Protein AF-A0A920D4C3-F1 (afdb_monomer_lite)

Foldseek 3Di:
DDDDDDDDDDDDDDDDDDDDDDDDDDDDDDDDDDDDDDDDDDDDDDPPPVVPPPPDPPPPPPDFDADPVQFTPDDDDFQWKFWFAWCPPDPIDHGIFIWTFHADDRNDQKTKTWTKDQDDDDDALQKAWLQDDQQDPPGIIITHNLNTDIDGPSGTDDIRGGRDPVCVQSSVQSCCCRPVVFDAPLRCCLPAVPLKFFPDLVVCLVRRSFRKAFDHADPVQQKTWIGGPPDPDIDITRIDDLVDDDDPVVVVVRLCSSQPPPVPSSVVSVVVSCVSCVVVVVPPPDDPDDDDDDDDD

Secondary structure (DSSP, 8-state):
-----PPPP-PPPPPPP------------------------------TTGGG--SSS-S---PPEE-TTS-EES---TTEEEEEEEE--TTS-EEEEEEEEEEE-TTSSEEEEEEEESS----BTTEEEEEPPTTSPSS-EEEEGGG-EEEEGGGEEEEEEE--TTHHHHHHHHHHHHHS-PPBHHHHHHHHSTT-EES-HHHHHHHTTSBEEEEEEETTTTEEEEEETT--SEEEEEEE-TTS---HHHHHHHHHHHSTT-HHHHHHHHHHHHHHHHTTTTTS-----PPP-----

Structure (mmCIF, N/CA/C/O backbone):
data_AF-A0A920D4C3-F1
#
_entry.id   AF-A0A920D4C3-F1
#
loop_
_atom_site.group_PDB
_atom_site.id
_atom_site.type_symbol
_atom_site.label_atom_id
_atom_site.label_alt_id
_atom_site.label_comp_id
_atom_site.label_asym_id
_atom_site.label_entity_id
_atom_site.label_seq_id
_atom_site.pdbx_PDB_ins_code
_atom_site.Cartn_x
_atom_site.Cartn_y
_atom_site.Cartn_z
_atom_site.occupancy
_atom_site.B_iso_or_equiv
_atom_site.auth_seq_id
_atom_site.auth_comp_id
_atom_site.auth_asym_id
_atom_site.auth_atom_id
_atom_site.pdbx_PDB_model_num
ATOM 1 N N . MET A 1 1 ? -22.170 46.317 -11.166 1.00 39.03 1 MET A N 1
ATOM 2 C CA . MET A 1 1 ? -22.990 45.748 -12.247 1.00 39.03 1 MET A CA 1
ATOM 3 C C . MET A 1 1 ? -22.940 44.243 -12.072 1.00 39.03 1 MET A C 1
ATOM 5 O O . MET A 1 1 ? -21.890 43.664 -12.311 1.00 39.03 1 MET A O 1
ATOM 9 N N . ASP A 1 2 ? -23.979 43.714 -11.416 1.00 32.41 2 ASP A N 1
ATOM 10 C CA . ASP A 1 2 ? -24.790 42.544 -11.807 1.00 32.41 2 ASP A CA 1
ATOM 11 C C . ASP A 1 2 ? -24.165 41.496 -12.754 1.00 32.41 2 ASP A C 1
ATOM 13 O O . ASP A 1 2 ? -23.527 41.854 -13.732 1.00 32.41 2 ASP A O 1
ATOM 17 N N . HIS A 1 3 ? -24.336 40.179 -12.602 1.00 39.75 3 HIS A N 1
ATOM 18 C CA . HIS A 1 3 ? -25.383 39.396 -11.945 1.00 39.75 3 HIS A CA 1
ATOM 19 C C . HIS A 1 3 ? -24.824 38.042 -11.467 1.00 39.75 3 HIS A C 1
ATOM 21 O O . HIS A 1 3 ? -23.993 37.411 -12.117 1.00 39.75 3 HIS A O 1
ATOM 27 N N . SER A 1 4 ? -25.363 37.596 -10.338 1.00 41.09 4 SER A N 1
ATOM 28 C CA . SER A 1 4 ? -25.424 36.228 -9.825 1.00 41.09 4 SER A CA 1
ATOM 29 C C . SER A 1 4 ? -26.163 35.268 -10.766 1.00 41.09 4 SER A C 1
ATOM 31 O O . SER A 1 4 ? -27.159 35.667 -11.355 1.00 41.09 4 SER A O 1
ATOM 33 N N . MET A 1 5 ? -25.763 33.989 -10.809 1.00 48.38 5 MET A N 1
ATOM 34 C CA . MET A 1 5 ? -26.677 32.846 -10.998 1.00 48.38 5 MET A CA 1
ATOM 35 C C . MET A 1 5 ? -26.062 31.556 -10.429 1.00 48.38 5 MET A C 1
ATOM 37 O O . MET A 1 5 ? -25.113 31.001 -10.975 1.00 48.38 5 MET A O 1
ATOM 41 N N . LEU A 1 6 ? -26.632 31.095 -9.314 1.00 50.16 6 LEU A N 1
ATOM 42 C CA . LEU A 1 6 ? -26.564 29.717 -8.821 1.00 50.16 6 LEU A CA 1
ATOM 43 C C . LEU A 1 6 ? -27.819 28.979 -9.320 1.00 50.16 6 LEU A C 1
ATOM 45 O O . LEU A 1 6 ? -28.892 29.589 -9.290 1.00 50.16 6 LEU A O 1
ATOM 49 N N . PRO A 1 7 ? -27.748 27.698 -9.719 1.00 56.22 7 PRO A N 1
ATOM 50 C CA . PRO A 1 7 ? -28.939 26.889 -9.922 1.00 56.22 7 PRO A CA 1
ATOM 51 C C . PRO A 1 7 ? -29.357 26.130 -8.653 1.00 56.22 7 PRO A C 1
ATOM 53 O O . PRO A 1 7 ? -28.541 25.743 -7.818 1.00 56.22 7 PRO A O 1
ATOM 56 N N . MET A 1 8 ? -30.675 25.977 -8.566 1.00 48.41 8 MET A N 1
ATOM 57 C CA . MET A 1 8 ? -31.520 25.589 -7.441 1.00 48.41 8 MET A CA 1
ATOM 58 C C . MET A 1 8 ? -31.399 24.126 -6.999 1.00 48.41 8 MET A C 1
ATOM 60 O O . MET A 1 8 ? -31.258 23.218 -7.817 1.00 48.41 8 MET A O 1
ATOM 64 N N . GLU A 1 9 ? -31.579 23.929 -5.693 1.00 38.06 9 GLU A N 1
ATOM 65 C CA . GLU A 1 9 ? -31.895 22.655 -5.048 1.00 38.06 9 GLU A CA 1
ATOM 66 C C . GLU A 1 9 ? -33.327 22.206 -5.393 1.00 38.06 9 GLU A C 1
ATOM 68 O O . GLU A 1 9 ? -34.250 23.020 -5.462 1.00 38.06 9 GLU A O 1
ATOM 73 N N . ALA A 1 10 ? -33.511 20.901 -5.605 1.00 47.72 10 ALA A N 1
ATOM 74 C CA . ALA A 1 10 ? -34.813 20.272 -5.796 1.00 47.72 10 ALA A CA 1
ATOM 75 C C . ALA A 1 10 ? -35.212 19.527 -4.512 1.00 47.72 10 ALA A C 1
ATOM 77 O O . ALA A 1 10 ? -34.550 18.565 -4.119 1.00 47.72 10 ALA A O 1
ATOM 78 N N . GLU A 1 11 ? -36.292 19.971 -3.867 1.00 50.06 11 GLU A N 1
ATOM 79 C CA . GLU A 1 11 ? -36.918 19.262 -2.748 1.00 50.06 11 GLU A CA 1
ATOM 80 C C . GLU A 1 11 ? -37.780 18.074 -3.230 1.00 50.06 11 GLU A C 1
ATOM 82 O O . GLU A 1 11 ? -38.388 18.139 -4.304 1.00 50.06 11 GLU A O 1
ATOM 87 N N . PRO A 1 12 ? -37.867 16.983 -2.445 1.00 48.94 12 PRO A N 1
ATOM 88 C CA . PRO A 1 12 ? -38.694 15.821 -2.758 1.00 48.94 12 PRO A CA 1
ATOM 89 C C . PRO A 1 12 ? -40.175 16.014 -2.363 1.00 48.94 12 PRO A C 1
ATOM 91 O O . PRO A 1 12 ? -40.475 16.700 -1.383 1.00 48.94 12 PRO A O 1
ATOM 94 N N . PRO A 1 13 ? -41.124 15.365 -3.066 1.00 49.00 13 PRO A N 1
ATOM 95 C CA . PRO A 1 13 ? -42.545 15.492 -2.768 1.00 49.00 13 PRO A CA 1
ATOM 96 C C . PRO A 1 13 ? -42.969 14.720 -1.510 1.00 49.00 13 PRO A C 1
ATOM 98 O O . PRO A 1 13 ? -42.588 13.572 -1.275 1.00 49.00 13 PRO A O 1
ATOM 101 N N . GLN A 1 14 ? -43.820 15.388 -0.733 1.00 39.03 14 GLN A N 1
ATOM 102 C CA . GLN A 1 14 ? -44.488 14.925 0.478 1.00 39.03 14 GLN A CA 1
ATOM 103 C C . GLN A 1 14 ? -45.525 13.833 0.159 1.00 39.03 14 GLN A C 1
ATOM 105 O O . GLN A 1 14 ? -46.425 14.033 -0.655 1.00 39.03 14 GLN A O 1
ATOM 110 N N . GLY A 1 15 ? -45.413 12.681 0.825 1.00 39.88 15 GLY A N 1
ATOM 111 C CA . GLY A 1 15 ? -46.404 11.604 0.800 1.00 39.88 15 GLY A CA 1
ATOM 112 C C . GLY A 1 15 ? -47.281 11.644 2.049 1.00 39.88 15 GLY A C 1
ATOM 113 O O . GLY A 1 15 ? -46.787 11.485 3.163 1.00 39.88 15 GLY A O 1
ATOM 114 N N . HIS A 1 16 ? -48.576 11.877 1.845 1.00 40.12 16 HIS A N 1
ATOM 115 C CA . HIS A 1 16 ? -49.612 11.974 2.868 1.00 40.12 16 HIS A CA 1
ATOM 116 C C . HIS A 1 16 ? -49.828 10.671 3.653 1.00 40.12 16 HIS A C 1
ATOM 118 O O . HIS A 1 16 ? -49.954 9.588 3.082 1.00 40.12 16 HIS A O 1
ATOM 124 N N . ALA A 1 17 ? -49.960 10.821 4.972 1.00 33.44 17 ALA A N 1
ATOM 125 C CA . ALA A 1 17 ? -50.530 9.831 5.872 1.00 33.44 17 ALA A CA 1
ATOM 126 C C . ALA A 1 17 ? -52.041 9.679 5.624 1.00 33.44 17 ALA A C 1
ATOM 128 O O . ALA A 1 17 ? -52.755 10.674 5.496 1.00 33.44 17 ALA A O 1
ATOM 129 N N . VAL A 1 18 ? -52.520 8.435 5.609 1.00 39.62 18 VAL A N 1
ATOM 130 C CA . VAL A 1 18 ? -53.944 8.094 5.691 1.00 39.62 18 VAL A CA 1
ATOM 131 C C . VAL A 1 18 ? -54.135 7.232 6.938 1.00 39.62 18 VAL A C 1
ATOM 133 O O . VAL A 1 18 ? -53.831 6.042 6.938 1.00 39.62 18 VAL A O 1
ATOM 136 N N . GLU A 1 19 ? -54.607 7.858 8.015 1.00 37.53 19 GLU A N 1
ATOM 137 C CA . GLU A 1 19 ? -55.366 7.189 9.076 1.00 37.53 19 GLU A CA 1
ATOM 138 C C . GLU A 1 19 ? -56.791 6.928 8.583 1.00 37.53 19 GLU A C 1
ATOM 140 O O . GLU A 1 19 ? -57.322 7.759 7.851 1.00 37.53 19 GLU A O 1
ATOM 145 N N . MET A 1 20 ? -57.407 5.821 9.021 1.00 35.59 20 MET A N 1
ATOM 146 C CA . MET A 1 20 ? -58.862 5.591 9.133 1.00 35.59 20 MET A CA 1
ATOM 147 C C . MET A 1 20 ? -59.115 4.221 9.830 1.00 35.59 20 MET A C 1
ATOM 149 O O . MET A 1 20 ? -58.195 3.406 9.906 1.00 35.59 20 MET A O 1
ATOM 153 N N . PRO A 1 21 ? -60.295 3.965 10.437 1.00 41.16 21 PRO A N 1
ATOM 154 C CA . PRO A 1 21 ? -60.379 3.804 11.891 1.00 41.16 21 PRO A CA 1
ATOM 155 C C . PRO A 1 21 ? -60.985 2.473 12.398 1.00 41.16 21 PRO A C 1
ATOM 157 O O . PRO A 1 21 ? -61.409 1.600 11.648 1.00 41.16 21 PRO A O 1
ATOM 160 N N . LEU A 1 22 ? -61.022 2.395 13.734 1.00 38.31 22 LEU A N 1
ATOM 161 C CA . LEU A 1 22 ? -61.725 1.483 14.651 1.00 38.31 22 LEU A CA 1
ATOM 162 C C . LEU A 1 22 ? -63.009 0.793 14.146 1.00 38.31 22 LEU A C 1
ATOM 164 O O . LEU A 1 22 ? -63.952 1.443 13.702 1.00 38.31 22 LEU A O 1
ATOM 168 N N . GLY A 1 23 ? -63.118 -0.503 14.466 1.00 33.06 23 GLY A N 1
ATOM 169 C CA . GLY A 1 23 ? -64.380 -1.241 14.572 1.00 33.06 23 GLY A CA 1
ATOM 170 C C . GLY A 1 23 ? -64.424 -2.091 15.850 1.00 33.06 23 GLY A C 1
ATOM 171 O O . GLY A 1 23 ? -63.635 -3.017 16.012 1.00 33.06 23 GLY A O 1
ATOM 172 N N . LYS A 1 24 ? -65.342 -1.758 16.767 1.00 36.12 24 LYS A N 1
ATOM 173 C CA . LYS A 1 24 ? -65.760 -2.562 17.933 1.00 36.12 24 LYS A CA 1
ATOM 174 C C . LYS A 1 24 ? -66.941 -3.457 17.536 1.00 36.12 24 LYS A C 1
ATOM 176 O O . LYS A 1 24 ? -67.843 -2.943 16.888 1.00 36.12 24 LYS A O 1
ATOM 181 N N . HIS A 1 25 ? -67.006 -4.693 18.047 1.00 33.50 25 HIS A N 1
ATOM 182 C CA . HIS A 1 25 ? -68.172 -5.282 18.746 1.00 33.50 25 HIS A CA 1
ATOM 183 C C . HIS A 1 25 ? -68.006 -6.790 19.013 1.00 33.50 25 HIS A C 1
ATOM 185 O O . HIS A 1 25 ? -67.461 -7.502 18.181 1.00 33.50 25 HIS A O 1
ATOM 191 N N . GLY A 1 26 ? -68.583 -7.267 20.129 1.00 29.23 26 GLY A N 1
ATOM 192 C CA . GLY A 1 26 ? -69.285 -8.562 20.120 1.00 29.23 26 GLY A CA 1
ATOM 193 C C . GLY A 1 26 ? -68.866 -9.657 21.109 1.00 29.23 26 GLY A C 1
ATOM 194 O O . GLY A 1 26 ? -68.305 -10.658 20.703 1.00 29.23 26 GLY A O 1
ATOM 195 N N . MET A 1 27 ? -69.188 -9.443 22.385 1.00 30.59 27 MET A N 1
ATOM 196 C CA . MET A 1 27 ? -69.632 -10.370 23.451 1.00 30.59 27 MET A CA 1
ATOM 197 C C . MET A 1 27 ? -69.665 -11.920 23.303 1.00 30.59 27 MET A C 1
ATOM 199 O O . MET A 1 27 ? -70.240 -12.460 22.370 1.00 30.59 27 MET A O 1
ATOM 203 N N . LEU A 1 28 ? -69.239 -12.549 24.418 1.00 29.59 28 LEU A N 1
ATOM 204 C CA . LEU A 1 28 ? -69.830 -13.652 25.221 1.00 29.59 28 LEU A CA 1
ATOM 205 C C . LEU A 1 28 ? -70.141 -15.034 24.611 1.00 29.59 28 LEU A C 1
ATOM 207 O O . LEU A 1 28 ? -70.990 -15.188 23.743 1.00 29.59 28 LEU A O 1
ATOM 211 N N . GLY A 1 29 ? -69.607 -16.057 25.289 1.00 28.91 29 GLY A N 1
ATOM 212 C CA . GLY A 1 29 ? -70.129 -17.424 25.314 1.00 28.91 29 GLY A CA 1
ATOM 213 C C . GLY A 1 29 ? -69.268 -18.336 26.192 1.00 28.91 29 GLY A C 1
ATOM 214 O O . GLY A 1 29 ? -68.234 -18.815 25.746 1.00 28.91 29 GLY A O 1
ATOM 215 N N . ALA A 1 30 ? -69.676 -18.533 27.447 1.00 30.41 30 ALA A N 1
ATOM 216 C CA . ALA A 1 30 ? -69.097 -19.490 28.389 1.00 30.41 30 ALA A CA 1
ATOM 217 C C . ALA A 1 30 ? -69.797 -20.855 28.272 1.00 30.41 30 ALA A C 1
ATOM 219 O O . ALA A 1 30 ? -71.013 -20.885 28.097 1.00 30.41 30 ALA A O 1
ATOM 220 N N . ALA A 1 31 ? -69.058 -21.954 28.445 1.00 30.67 31 ALA A N 1
ATOM 221 C CA . ALA A 1 31 ? -69.582 -23.211 28.982 1.00 30.67 31 ALA A CA 1
ATOM 222 C C . ALA A 1 31 ? -68.431 -24.085 29.506 1.00 30.67 31 ALA A C 1
ATOM 224 O O . ALA A 1 31 ? -67.438 -24.320 28.819 1.00 30.67 31 ALA A O 1
ATOM 225 N N . GLU A 1 32 ? -68.596 -24.506 30.754 1.00 30.44 32 GLU A N 1
ATOM 226 C CA . GLU A 1 32 ? -67.751 -25.388 31.553 1.00 30.44 32 GLU A CA 1
ATOM 227 C C . GLU A 1 32 ? -67.823 -26.850 31.078 1.00 30.44 32 GLU A C 1
ATOM 229 O O . GLU A 1 32 ? -68.778 -27.259 30.419 1.00 30.44 32 GLU A O 1
ATOM 234 N N . GLY A 1 33 ? -66.835 -27.657 31.474 1.00 28.30 33 GLY A N 1
ATOM 235 C CA . GLY A 1 33 ? -66.842 -29.106 31.273 1.00 28.30 33 GLY A CA 1
ATOM 236 C C . GLY A 1 33 ? -65.557 -29.760 31.771 1.00 28.30 33 GLY A C 1
ATOM 237 O O . GLY A 1 33 ? -64.644 -30.022 30.997 1.00 28.30 33 GLY A O 1
ATOM 238 N N . SER A 1 34 ? -65.485 -29.967 33.082 1.00 32.41 34 SER A N 1
ATOM 239 C CA . SER A 1 34 ? -64.471 -30.742 33.796 1.00 32.41 34 SER A CA 1
ATOM 240 C C . SER A 1 34 ? -64.638 -32.246 33.569 1.00 32.41 34 SER A C 1
ATOM 242 O O . SER A 1 34 ? -65.731 -32.753 33.795 1.00 32.41 34 SER A O 1
ATOM 244 N N . GLU A 1 35 ? -63.550 -32.958 33.277 1.00 33.38 35 GLU A N 1
ATOM 245 C CA . GLU A 1 35 ? -63.335 -34.333 33.747 1.00 33.38 35 GLU A CA 1
ATOM 246 C C . GLU A 1 35 ? -61.825 -34.612 33.780 1.00 33.38 35 GLU A C 1
ATOM 248 O O . GLU A 1 35 ? -61.148 -34.723 32.758 1.00 33.38 35 GLU A O 1
ATOM 253 N N . GLU A 1 36 ? -61.278 -34.643 34.994 1.00 34.25 36 GLU A N 1
ATOM 254 C CA . GLU A 1 36 ? -59.968 -35.215 35.274 1.00 34.25 36 GLU A CA 1
ATOM 255 C C . GLU A 1 36 ? -60.068 -36.747 35.352 1.00 34.25 36 GLU A C 1
ATOM 257 O O . GLU A 1 36 ? -61.081 -37.289 35.791 1.00 34.25 36 GLU A O 1
ATOM 262 N N . SER A 1 37 ? -58.918 -37.392 35.104 1.00 34.47 37 SER A N 1
ATOM 263 C CA . SER A 1 37 ? -58.447 -38.624 35.767 1.00 34.47 37 SER A CA 1
ATOM 264 C C . SER A 1 37 ? -58.551 -39.939 34.969 1.00 34.47 37 SER A C 1
ATOM 266 O O . SER A 1 37 ? -59.545 -40.651 35.032 1.00 34.47 37 SER A O 1
ATOM 268 N N . LEU A 1 38 ? -57.467 -40.330 34.277 1.00 31.86 38 LEU A N 1
ATOM 269 C CA . LEU A 1 38 ? -56.482 -41.320 34.776 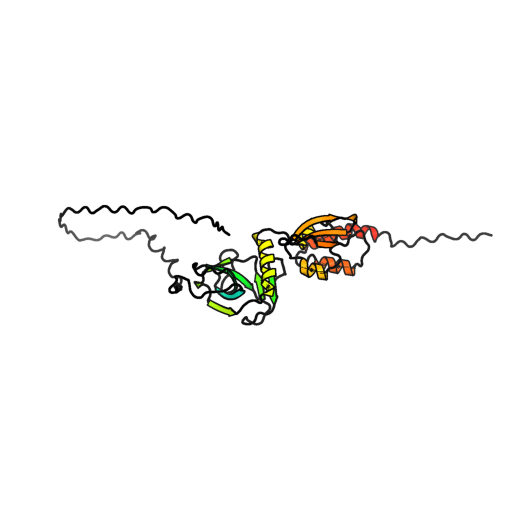1.00 31.86 38 LEU A CA 1
ATOM 270 C C . LEU A 1 38 ? -55.547 -41.843 33.666 1.00 31.86 38 LEU A C 1
ATOM 272 O O . LEU A 1 38 ? -55.896 -42.698 32.864 1.00 31.86 38 LEU A O 1
ATOM 276 N N . ILE A 1 39 ? -54.317 -41.323 33.683 1.00 36.50 39 ILE A N 1
ATOM 277 C CA . ILE A 1 39 ? -53.038 -42.052 33.592 1.00 36.50 39 ILE A CA 1
ATOM 278 C C . ILE A 1 39 ? -53.021 -43.338 32.735 1.00 36.50 39 ILE A C 1
ATOM 280 O O . ILE A 1 39 ? -53.304 -44.422 33.231 1.00 36.50 39 ILE A O 1
ATOM 284 N N . SER A 1 40 ? -52.418 -43.251 31.544 1.00 30.47 40 SER A N 1
ATOM 285 C CA . SER A 1 40 ? -51.290 -44.137 31.207 1.00 30.47 40 SER A CA 1
ATOM 286 C C . SER A 1 40 ? -50.413 -43.554 30.091 1.00 30.47 40 SER A C 1
ATOM 288 O O . SER A 1 40 ? -50.787 -43.537 28.924 1.00 30.47 40 SER A O 1
ATOM 290 N N . MET A 1 41 ? -49.231 -43.082 30.492 1.00 35.66 41 MET A N 1
ATOM 291 C CA . MET A 1 41 ? -47.949 -43.213 29.787 1.00 35.66 41 MET A CA 1
ATOM 292 C C . MET A 1 41 ? -47.950 -43.209 28.246 1.00 35.66 41 MET A C 1
ATOM 294 O O . MET A 1 41 ? -47.959 -44.277 27.649 1.00 35.66 41 MET A O 1
ATOM 298 N N . ILE A 1 42 ? -47.708 -42.045 27.628 1.00 36.38 42 ILE A N 1
ATOM 299 C CA . ILE A 1 42 ? -46.760 -41.925 26.502 1.00 36.38 42 ILE A CA 1
ATOM 300 C C . ILE A 1 42 ? -46.007 -40.594 26.654 1.00 36.38 42 ILE A C 1
ATOM 302 O O . ILE A 1 42 ? -46.428 -39.540 26.187 1.00 36.38 42 ILE A O 1
ATOM 306 N N . HIS A 1 43 ? -44.859 -40.649 27.327 1.00 35.38 43 HIS A N 1
ATOM 307 C CA . HIS A 1 43 ? -43.777 -39.701 27.084 1.00 35.38 43 HIS A CA 1
ATOM 308 C C . HIS A 1 43 ? -43.204 -40.003 25.703 1.00 35.38 43 HIS A C 1
ATOM 310 O O . HIS A 1 43 ? -42.571 -41.046 25.566 1.00 35.38 43 HIS A O 1
ATOM 316 N N . THR A 1 44 ? -43.338 -39.114 24.715 1.00 33.19 44 THR A N 1
ATOM 317 C CA . THR A 1 44 ? -42.233 -38.817 23.780 1.00 33.19 44 THR A CA 1
ATOM 318 C C . THR A 1 44 ? -42.525 -37.608 22.881 1.00 33.19 44 THR A C 1
ATOM 320 O O . THR A 1 44 ? -43.519 -37.548 22.169 1.00 33.19 44 THR A O 1
ATOM 323 N N . THR A 1 45 ? -41.570 -36.672 22.902 1.00 38.19 45 THR A N 1
ATOM 324 C CA . THR A 1 45 ? -41.182 -35.758 21.811 1.00 38.19 45 THR A CA 1
ATOM 325 C C . THR A 1 45 ? -42.200 -34.729 21.316 1.00 38.19 45 THR A C 1
ATOM 327 O O . THR A 1 45 ? -42.680 -34.789 20.189 1.00 38.19 45 THR A O 1
ATOM 330 N N . GLY A 1 46 ? -42.394 -33.675 22.114 1.00 37.69 46 GLY A N 1
ATOM 331 C CA . GLY A 1 46 ? -42.707 -32.354 21.562 1.00 37.69 46 GLY A CA 1
ATOM 332 C C . GLY A 1 46 ? -41.526 -31.806 20.734 1.00 37.69 46 GLY A C 1
ATOM 333 O O . GLY A 1 46 ? -40.376 -32.195 20.970 1.00 37.69 46 GLY A O 1
ATOM 334 N N . PRO A 1 47 ? -41.777 -30.925 19.752 1.00 43.06 47 PRO A N 1
ATOM 335 C CA . PRO A 1 47 ? -40.758 -30.471 18.819 1.00 43.06 47 PRO A CA 1
ATOM 336 C C . PRO A 1 47 ? -39.683 -29.613 19.510 1.00 43.06 47 PRO A C 1
ATOM 338 O O . PRO A 1 47 ? -39.865 -28.432 19.791 1.00 43.06 47 PRO A O 1
ATOM 341 N N . LEU A 1 48 ? -38.519 -30.229 19.717 1.00 41.03 48 LEU A N 1
ATOM 342 C CA . LEU A 1 48 ? -37.259 -29.698 20.259 1.00 41.03 48 LEU A CA 1
ATOM 343 C C . LEU A 1 48 ? -36.601 -28.564 19.436 1.00 41.03 48 LEU A C 1
ATOM 345 O O . LEU A 1 48 ? -35.439 -28.235 19.678 1.00 41.03 48 LEU A O 1
ATOM 349 N N . TRP A 1 49 ? -37.286 -27.959 18.460 1.00 45.25 49 TRP A N 1
ATOM 350 C CA . TRP A 1 49 ? -36.667 -26.967 17.568 1.00 45.25 49 TRP A CA 1
ATOM 351 C C . TRP A 1 49 ? -36.788 -25.513 18.044 1.00 45.25 49 TRP A C 1
ATOM 353 O O . TRP A 1 49 ? -35.979 -24.685 17.634 1.00 45.25 49 TRP A O 1
ATOM 363 N N . PHE A 1 50 ? -37.701 -25.188 18.966 1.00 40.59 50 PHE A N 1
ATOM 364 C CA . PHE A 1 50 ? -37.799 -23.822 19.504 1.00 40.59 50 PHE A CA 1
ATOM 365 C C . PHE A 1 50 ? -36.758 -23.497 20.588 1.00 40.59 50 PHE A C 1
ATOM 367 O O . PHE A 1 50 ? -36.455 -22.331 20.824 1.00 40.59 50 PHE A O 1
ATOM 374 N N . THR A 1 51 ? -36.139 -24.503 21.211 1.00 43.28 51 THR A N 1
ATOM 375 C CA . THR A 1 51 ? -35.194 -24.305 22.328 1.00 43.28 51 THR A CA 1
ATOM 376 C C . THR A 1 51 ? -33.734 -24.146 21.882 1.00 43.28 51 THR A C 1
ATOM 378 O O . THR A 1 51 ? -32.847 -23.995 22.720 1.00 43.28 51 THR A O 1
ATOM 381 N N . LYS A 1 52 ? -33.454 -24.151 20.569 1.00 42.50 52 LYS A N 1
ATOM 382 C CA . LYS A 1 52 ? -32.086 -24.114 20.014 1.00 42.50 52 LYS A CA 1
ATOM 383 C C . LYS A 1 52 ? -31.816 -22.927 19.080 1.00 42.50 52 LYS A C 1
ATOM 385 O O . LYS A 1 52 ? -30.985 -23.018 18.185 1.00 42.50 52 LYS A O 1
ATOM 390 N N . LEU A 1 53 ? -32.478 -21.795 19.323 1.00 42.34 53 LEU A N 1
ATOM 391 C CA . LEU A 1 53 ? -32.158 -20.493 18.714 1.00 42.34 53 LEU A CA 1
ATOM 392 C C . LEU A 1 53 ? -31.824 -19.438 19.779 1.00 42.34 53 LEU A C 1
ATOM 394 O O . LEU A 1 53 ? -32.137 -18.262 19.646 1.00 42.34 53 LEU A O 1
ATOM 398 N N . LYS A 1 54 ? -31.151 -19.860 20.851 1.00 44.09 54 LYS A N 1
ATOM 399 C CA . LYS A 1 54 ? -30.571 -18.966 21.861 1.00 44.09 54 LYS A CA 1
ATOM 400 C C . LYS A 1 54 ? -29.049 -18.889 21.702 1.00 44.09 54 LYS A C 1
ATOM 402 O O . LYS A 1 54 ? -28.309 -19.073 22.657 1.00 44.09 54 LYS A O 1
ATOM 407 N N . LEU A 1 55 ? -28.576 -18.727 20.463 1.00 43.81 55 LEU A N 1
ATOM 408 C CA . LEU A 1 55 ? -27.152 -18.879 20.149 1.00 43.81 55 LEU A CA 1
ATOM 409 C C . LEU A 1 55 ? -26.577 -17.795 19.231 1.00 43.81 55 LEU A C 1
ATOM 411 O O . LEU A 1 55 ? -25.687 -18.110 18.468 1.00 43.81 55 LEU A O 1
ATOM 415 N N . PHE A 1 56 ? -27.043 -16.540 19.290 1.00 46.72 56 PHE A N 1
ATOM 416 C CA . PHE A 1 56 ? -26.310 -15.405 18.677 1.00 46.72 56 PHE A CA 1
ATOM 417 C C . PHE A 1 56 ? -26.506 -14.047 19.382 1.00 46.72 56 PHE A C 1
ATOM 419 O O . PHE A 1 56 ? -25.834 -13.079 19.040 1.00 46.72 56 PHE A O 1
ATOM 426 N N . SER A 1 57 ? -27.406 -13.938 20.365 1.00 42.56 57 SER A N 1
ATOM 427 C CA . SER A 1 57 ? -27.843 -12.643 20.915 1.00 42.56 57 SER A CA 1
ATOM 428 C C . SER A 1 57 ? -27.144 -12.203 22.204 1.00 42.56 57 SER A C 1
ATOM 430 O O . SER A 1 57 ? -27.283 -11.048 22.590 1.00 42.56 57 SER A O 1
ATOM 432 N N . GLU A 1 58 ? -26.396 -13.083 22.870 1.00 40.84 58 GLU A N 1
ATOM 433 C CA . GLU A 1 58 ? -25.708 -12.778 24.137 1.00 40.84 58 GLU A CA 1
ATOM 434 C C . GLU A 1 58 ? -24.227 -12.419 23.921 1.00 40.84 58 GLU A C 1
ATOM 436 O O . GLU A 1 58 ? -23.387 -12.595 24.797 1.00 40.84 58 GLU A O 1
ATOM 441 N N . CYS A 1 59 ? -23.882 -11.895 22.741 1.00 49.22 59 CYS A N 1
ATOM 442 C CA . CYS A 1 59 ? -22.621 -11.184 22.587 1.00 49.22 59 CYS A CA 1
ATOM 443 C C . CYS A 1 59 ? -22.804 -9.827 23.270 1.00 49.22 59 CYS A C 1
ATOM 445 O O . CYS A 1 59 ? -23.677 -9.068 22.855 1.00 49.22 59 CYS A O 1
ATOM 447 N N . GLU A 1 60 ? -22.032 -9.561 24.326 1.00 50.22 60 GLU A N 1
ATOM 448 C CA . GLU A 1 60 ? -22.022 -8.314 25.100 1.00 50.22 60 GLU A CA 1
ATOM 449 C C . GLU A 1 60 ? -22.214 -7.100 24.173 1.00 50.22 60 GLU A C 1
ATOM 451 O O . GLU A 1 60 ? -21.307 -6.681 23.449 1.00 50.22 60 GLU A O 1
ATOM 456 N N . GLN A 1 61 ? -23.448 -6.588 24.108 1.00 56.81 61 GLN A N 1
ATOM 457 C CA . GLN A 1 61 ? -23.789 -5.496 23.208 1.00 56.81 61 GLN A CA 1
ATOM 458 C C . GLN A 1 61 ? -23.238 -4.215 23.820 1.00 56.81 61 GLN A C 1
ATOM 460 O O . GLN A 1 61 ? -23.920 -3.534 24.585 1.00 56.81 61 GLN A O 1
ATOM 465 N N . VAL A 1 62 ? -21.993 -3.882 23.482 1.00 68.50 62 VAL A N 1
ATOM 466 C CA . VAL A 1 62 ? -21.419 -2.572 23.788 1.00 68.50 62 VAL A CA 1
ATOM 467 C C . VAL A 1 62 ? -22.333 -1.523 23.154 1.00 68.50 62 VAL A C 1
ATOM 469 O O . VAL A 1 62 ? -22.379 -1.387 21.932 1.00 68.50 62 VAL A O 1
ATOM 472 N N . LYS A 1 63 ? -23.129 -0.811 23.956 1.00 76.62 63 LYS A N 1
ATOM 473 C CA . LYS A 1 63 ? -23.985 0.263 23.444 1.00 76.62 63 LYS A CA 1
ATOM 474 C C . LYS A 1 63 ? -23.101 1.451 23.090 1.00 76.62 63 LYS A C 1
ATOM 476 O O . LYS A 1 63 ? -22.444 2.012 23.960 1.00 76.62 63 LYS A O 1
ATOM 481 N N . LEU A 1 64 ? -23.103 1.838 21.817 1.00 83.81 64 LEU A N 1
ATOM 482 C CA . LEU A 1 64 ? -22.473 3.087 21.407 1.00 83.81 64 LEU A CA 1
ATOM 483 C C . LEU A 1 64 ? -23.326 4.257 21.876 1.00 83.81 64 LEU A C 1
ATOM 485 O O . LEU A 1 64 ? -24.548 4.261 21.707 1.00 83.81 64 LEU A O 1
ATOM 489 N N . THR A 1 65 ? -22.669 5.259 22.437 1.00 87.69 65 THR A N 1
ATOM 490 C CA . THR A 1 65 ? -23.297 6.525 22.785 1.00 87.69 65 THR A CA 1
ATOM 491 C C . THR A 1 65 ? -23.373 7.418 21.554 1.00 87.69 65 THR A C 1
ATOM 493 O O . THR A 1 65 ? -22.474 7.417 20.709 1.00 87.69 65 THR A O 1
ATOM 496 N N . LYS A 1 66 ? -24.461 8.181 21.448 1.00 91.88 66 LYS A N 1
ATOM 497 C CA . LYS A 1 66 ? -24.584 9.277 20.487 1.00 91.88 66 LYS A CA 1
ATOM 498 C C . LYS A 1 66 ? -24.528 10.606 21.226 1.00 91.88 66 LYS A C 1
ATOM 500 O O . LYS A 1 66 ? -25.030 10.703 22.345 1.00 91.88 66 LYS A O 1
ATOM 505 N N . ASP A 1 67 ? -23.915 11.608 20.612 1.00 91.62 67 ASP A N 1
ATOM 506 C CA . ASP A 1 67 ? -23.972 12.984 21.094 1.00 91.62 67 ASP A CA 1
ATOM 507 C C . ASP A 1 67 ? -25.359 13.614 20.842 1.00 91.62 67 ASP A C 1
ATOM 509 O O . ASP A 1 67 ? -26.253 13.010 20.240 1.00 91.62 67 ASP A O 1
ATOM 513 N N . SER A 1 68 ? -25.541 14.863 21.277 1.00 92.50 68 SER A N 1
ATOM 514 C CA . SER A 1 68 ? -26.782 15.623 21.068 1.00 92.50 68 SER A CA 1
ATOM 515 C C . SER A 1 68 ? -27.116 15.894 19.595 1.00 92.50 68 SER A C 1
ATOM 517 O O . SER A 1 68 ? -28.241 16.279 19.288 1.00 92.50 68 SER A O 1
ATOM 519 N N . ARG A 1 69 ? -26.164 15.688 18.677 1.00 92.94 69 ARG A N 1
ATOM 520 C CA . ARG A 1 69 ? -26.319 15.849 17.223 1.00 92.94 69 ARG A CA 1
ATOM 521 C C . ARG A 1 69 ? -26.515 14.505 16.511 1.00 92.94 69 ARG A C 1
ATOM 523 O O . ARG A 1 69 ? -26.496 14.460 15.281 1.00 92.94 69 ARG A O 1
ATOM 530 N N . GLY A 1 70 ? -26.687 13.415 17.263 1.00 91.25 70 GLY A N 1
ATOM 531 C CA . GLY A 1 70 ? -26.907 12.070 16.737 1.00 91.25 70 GLY A CA 1
ATOM 532 C C . GLY A 1 70 ? -25.650 11.364 16.219 1.00 91.25 70 GLY A C 1
ATOM 533 O O . GLY A 1 70 ? -25.777 10.318 15.578 1.00 91.25 70 GLY A O 1
ATOM 534 N N . LYS A 1 71 ? -24.453 11.898 16.487 1.00 92.94 71 LYS A N 1
ATOM 535 C CA . LYS A 1 71 ? -23.173 11.321 16.060 1.00 92.94 71 LYS A CA 1
ATOM 536 C C . LYS A 1 71 ? -22.663 10.301 17.068 1.00 92.94 71 LYS A C 1
ATOM 538 O O . LYS A 1 71 ? -22.696 10.553 18.269 1.00 92.94 71 LYS A O 1
ATOM 543 N N . TYR A 1 72 ? -22.142 9.178 16.592 1.00 92.00 72 TYR A N 1
ATOM 544 C CA . TYR A 1 72 ? -21.536 8.150 17.434 1.00 92.00 72 TYR A CA 1
ATOM 545 C C . TYR A 1 72 ? -20.230 8.631 18.064 1.00 92.00 72 TYR A C 1
ATOM 547 O O . TYR A 1 72 ? -19.369 9.177 17.374 1.00 92.00 72 TYR A O 1
ATOM 555 N N . THR A 1 73 ? -20.070 8.370 19.361 1.00 89.50 73 THR A N 1
ATOM 556 C CA . THR A 1 73 ? -18.845 8.638 20.118 1.00 89.50 73 THR A CA 1
ATOM 557 C C . THR A 1 73 ? -18.179 7.329 20.573 1.00 89.50 73 THR A C 1
ATOM 559 O O . THR A 1 73 ? -18.883 6.357 20.863 1.00 89.50 73 THR A O 1
ATOM 562 N N . PRO A 1 74 ? -16.833 7.275 20.643 1.00 88.75 74 PRO A N 1
ATOM 563 C CA . PRO A 1 74 ? -15.880 8.340 20.302 1.00 88.75 74 PRO A CA 1
ATOM 564 C C . PRO A 1 74 ? -15.738 8.579 18.785 1.00 88.75 74 PRO A C 1
ATOM 566 O O . PRO A 1 74 ? -16.009 7.700 17.962 1.00 88.75 74 PRO A O 1
ATOM 569 N N . HIS A 1 75 ? -15.323 9.798 18.434 1.00 90.31 75 HIS A N 1
ATOM 570 C CA . HIS A 1 75 ? -14.946 10.165 17.068 1.00 90.31 75 HIS A CA 1
ATOM 571 C C . HIS A 1 75 ? -13.477 9.837 16.835 1.00 90.31 75 HIS A C 1
ATOM 573 O O . HIS A 1 75 ? -12.652 10.066 17.722 1.00 90.31 75 HIS A O 1
ATOM 579 N N . TYR A 1 76 ? -13.168 9.353 15.639 1.00 94.88 76 TYR A N 1
ATOM 580 C CA . TYR A 1 76 ? -11.809 9.121 15.191 1.00 94.88 76 TYR A CA 1
ATOM 581 C C . TYR A 1 76 ? -11.511 9.978 13.972 1.00 94.88 76 TYR A C 1
ATOM 583 O O . TYR A 1 76 ? -12.384 10.314 13.170 1.00 94.88 76 TYR A O 1
ATOM 591 N N . GLU A 1 77 ? -10.246 10.327 13.827 1.00 95.81 77 GLU A N 1
ATOM 592 C CA . GLU A 1 77 ? -9.741 11.021 12.662 1.00 95.81 77 GLU A CA 1
ATOM 593 C C . GLU A 1 77 ? -8.903 10.081 11.803 1.00 95.81 77 GLU A C 1
ATOM 595 O O . GLU A 1 77 ? -8.315 9.096 12.257 1.00 95.81 77 GLU A O 1
ATOM 600 N N . ARG A 1 78 ? -8.802 10.419 10.520 1.00 97.31 78 ARG A N 1
ATOM 601 C CA . ARG A 1 78 ? -7.878 9.744 9.615 1.00 97.31 78 ARG A CA 1
ATOM 602 C C . ARG A 1 78 ? -6.461 9.797 10.189 1.00 97.31 78 ARG A C 1
ATOM 604 O O . ARG A 1 78 ? -5.990 10.858 10.609 1.00 97.31 78 ARG A O 1
ATOM 611 N N . ARG A 1 79 ? -5.765 8.660 10.118 1.00 97.00 79 ARG A N 1
ATOM 612 C CA . ARG A 1 79 ? -4.440 8.368 10.697 1.00 97.00 79 ARG A CA 1
ATOM 613 C C . ARG A 1 79 ? -4.434 8.036 12.185 1.00 97.00 79 ARG A C 1
ATOM 615 O O . ARG A 1 79 ? -3.353 7.714 12.683 1.00 97.00 79 ARG A O 1
ATOM 622 N N . ASP A 1 80 ? -5.565 8.073 12.881 1.00 97.44 80 ASP A N 1
ATOM 623 C CA . ASP A 1 80 ? -5.604 7.621 14.271 1.00 97.44 80 ASP A CA 1
ATOM 624 C C . ASP A 1 80 ? -5.205 6.146 14.355 1.00 97.44 80 ASP A C 1
ATOM 626 O O . ASP A 1 80 ? -5.645 5.307 13.570 1.00 97.44 80 ASP A O 1
ATOM 630 N N . ILE A 1 81 ? -4.333 5.838 15.308 1.00 97.69 81 ILE A N 1
ATOM 631 C CA . ILE A 1 81 ? -3.888 4.487 15.613 1.00 97.69 81 ILE A CA 1
ATOM 632 C C . ILE A 1 81 ? -4.816 3.962 16.696 1.00 97.69 81 ILE A C 1
ATOM 634 O O . ILE A 1 81 ? -4.880 4.514 17.797 1.00 97.69 81 ILE A O 1
ATOM 638 N N . VAL A 1 82 ? -5.522 2.882 16.401 1.00 97.00 82 VAL A N 1
ATOM 639 C CA . VAL A 1 82 ? -6.466 2.255 17.323 1.00 97.00 82 VAL A CA 1
ATOM 640 C C . VAL A 1 82 ? -6.086 0.804 17.562 1.00 97.00 82 VAL A C 1
ATOM 642 O O . VAL A 1 82 ? -5.509 0.151 16.696 1.00 97.00 82 VAL A O 1
ATOM 645 N N . HIS A 1 83 ? -6.397 0.287 18.744 1.00 96.62 83 HIS A N 1
ATOM 646 C CA . HIS A 1 83 ? -6.418 -1.150 18.991 1.00 96.62 83 HIS A CA 1
ATOM 647 C C . HIS A 1 83 ? -7.863 -1.626 18.888 1.00 96.62 83 HIS A C 1
ATOM 649 O O . HIS A 1 83 ? -8.759 -1.021 19.482 1.00 96.62 83 HIS A O 1
ATOM 655 N N . CYS A 1 84 ? -8.105 -2.685 18.124 1.00 95.12 84 CYS A N 1
ATOM 656 C CA . CYS A 1 84 ? -9.450 -3.184 17.870 1.00 95.12 84 CYS A CA 1
ATOM 657 C C . CYS A 1 84 ? -9.498 -4.712 17.804 1.00 95.12 84 CYS A C 1
ATOM 659 O O . CYS A 1 84 ? -8.496 -5.375 17.538 1.00 95.12 84 CYS A O 1
ATOM 661 N N . LYS A 1 85 ? -10.672 -5.273 18.103 1.00 94.75 85 LYS A N 1
ATOM 662 C CA . LYS A 1 85 ? -10.952 -6.711 18.057 1.00 94.75 85 LYS A CA 1
ATOM 663 C C . LYS A 1 85 ? -11.555 -7.076 16.703 1.00 94.75 85 LYS A C 1
ATOM 665 O O . LYS A 1 85 ? -12.722 -6.783 16.448 1.00 94.75 85 LYS A O 1
ATOM 670 N N . PHE A 1 86 ? -10.774 -7.726 15.857 1.00 92.94 86 PHE A N 1
ATOM 671 C CA . PHE A 1 86 ? -11.237 -8.257 14.581 1.00 92.94 86 PHE A CA 1
ATOM 672 C C . PHE A 1 86 ? -11.965 -9.594 14.780 1.00 92.94 86 PHE A C 1
ATOM 674 O O . PHE A 1 86 ? -11.637 -10.358 15.696 1.00 92.94 86 PHE A O 1
ATOM 681 N N . SER A 1 87 ? -12.976 -9.868 13.947 1.00 87.56 87 SER A N 1
ATOM 682 C CA . SER A 1 87 ? -13.816 -11.069 14.099 1.00 87.56 87 SER A CA 1
ATOM 683 C C . SER A 1 87 ? -13.155 -12.355 13.608 1.00 87.56 87 SER A C 1
ATOM 685 O O . SER A 1 87 ? -13.582 -13.434 14.014 1.00 87.56 87 SER A O 1
ATOM 687 N N . GLY A 1 88 ? -12.122 -12.263 12.767 1.00 83.75 88 GLY A N 1
ATOM 688 C CA . GLY A 1 88 ? -11.446 -13.433 12.210 1.00 83.75 88 GLY A CA 1
ATOM 689 C C . GLY A 1 88 ? -12.283 -14.204 11.194 1.00 83.75 88 GLY A C 1
ATOM 690 O O . GLY A 1 88 ? -12.104 -15.412 11.061 1.00 83.75 88 GLY A O 1
ATOM 691 N N . VAL A 1 89 ? -13.233 -13.545 10.520 1.00 80.56 89 VAL A N 1
ATOM 692 C CA . VAL A 1 89 ? -14.062 -14.189 9.493 1.00 80.56 89 VAL A CA 1
ATOM 693 C C . VAL A 1 89 ? -13.390 -14.037 8.128 1.00 80.56 89 VAL A C 1
ATOM 695 O O . VAL A 1 89 ? -13.051 -12.934 7.704 1.00 80.56 89 VAL A O 1
ATOM 698 N N . GLY A 1 90 ? -13.218 -15.152 7.414 1.00 81.12 90 GLY A N 1
ATOM 699 C CA . GLY A 1 90 ? -12.576 -15.164 6.099 1.00 81.12 90 GLY A CA 1
ATOM 700 C C . GLY A 1 90 ? -11.080 -14.861 6.189 1.00 81.12 90 GLY A C 1
ATOM 701 O O . GLY A 1 90 ? -10.351 -15.555 6.891 1.00 81.12 90 GLY A O 1
ATOM 702 N N . SER A 1 91 ? -10.626 -13.841 5.458 1.00 76.75 91 SER A N 1
ATOM 703 C CA . SER A 1 91 ? -9.234 -13.366 5.463 1.00 76.75 91 SER A CA 1
ATOM 704 C C . SER A 1 91 ? -8.959 -12.276 6.508 1.00 76.75 91 SER A C 1
ATOM 706 O O . SER A 1 91 ? -7.838 -11.777 6.585 1.00 76.75 91 SER A O 1
ATOM 708 N N . GLU A 1 92 ? -9.963 -11.880 7.298 1.00 80.69 92 GLU A N 1
ATOM 709 C CA . GLU A 1 92 ? -9.791 -10.918 8.387 1.00 80.69 92 GLU A CA 1
ATOM 710 C C . GLU A 1 92 ? -8.894 -11.513 9.484 1.00 80.69 92 GLU A C 1
ATOM 712 O O . GLU A 1 92 ? -8.995 -12.692 9.832 1.00 80.69 92 GLU A O 1
ATOM 717 N N . TYR A 1 93 ? -8.045 -10.680 10.085 1.00 79.12 93 TYR A N 1
ATOM 718 C CA . TYR A 1 93 ? -7.316 -11.063 11.290 1.00 79.12 93 TYR A CA 1
ATOM 719 C C . TYR A 1 93 ? -8.275 -11.472 12.414 1.00 79.12 93 TYR A C 1
ATOM 721 O O . TYR A 1 93 ? -9.398 -10.987 12.505 1.00 79.12 93 TYR A O 1
ATOM 729 N N . SER A 1 94 ? -7.831 -12.362 13.300 1.00 86.19 94 SER A N 1
ATOM 730 C CA . SER A 1 94 ? -8.600 -12.761 14.481 1.00 86.19 94 SER A CA 1
ATOM 731 C C . SER A 1 94 ? -8.008 -12.143 15.743 1.00 86.19 94 SER A C 1
ATOM 733 O O . SER A 1 94 ? -6.785 -12.135 15.923 1.00 86.19 94 SER A O 1
ATOM 735 N N . GLY A 1 95 ? -8.871 -11.637 16.625 1.00 90.19 95 GLY A N 1
ATOM 736 C CA . GLY A 1 95 ? -8.479 -11.114 17.931 1.00 90.19 95 GLY A CA 1
ATOM 737 C C . GLY A 1 95 ? -8.050 -9.645 17.917 1.00 90.19 95 GLY A C 1
ATOM 738 O O . GLY A 1 95 ? -8.447 -8.868 17.051 1.00 90.19 95 GLY A O 1
ATOM 739 N N . GLY A 1 96 ? -7.293 -9.243 18.940 1.00 93.00 96 GLY A N 1
ATOM 740 C CA . GLY A 1 96 ? -6.850 -7.860 19.128 1.00 93.00 96 GLY A CA 1
ATOM 741 C C . GLY A 1 96 ? -5.658 -7.505 18.244 1.00 93.00 96 GLY A C 1
ATOM 742 O O . GLY A 1 96 ? -4.608 -8.132 18.368 1.00 93.00 96 GLY A O 1
ATOM 743 N N . HIS A 1 97 ? -5.808 -6.492 17.389 1.00 95.00 97 HIS A N 1
ATOM 744 C CA . HIS A 1 97 ? -4.720 -5.951 16.569 1.00 95.00 97 HIS A CA 1
ATOM 745 C C . HIS A 1 97 ? -4.770 -4.426 16.520 1.00 95.00 97 HIS A C 1
ATOM 747 O O . HIS A 1 97 ? -5.813 -3.798 16.727 1.00 95.00 97 HIS A O 1
ATOM 753 N N . TYR A 1 98 ? -3.621 -3.825 16.223 1.00 96.88 98 TYR A N 1
ATOM 754 C CA . TYR A 1 98 ? -3.552 -2.404 15.914 1.00 96.88 98 TYR A CA 1
ATOM 755 C C . TYR A 1 98 ? -4.019 -2.149 14.485 1.00 96.88 98 TYR A C 1
ATOM 757 O O . TYR A 1 98 ? -3.799 -2.966 13.592 1.00 96.88 98 TYR A O 1
ATOM 765 N N . ALA A 1 99 ? -4.643 -1.001 14.268 1.00 97.31 99 ALA A N 1
ATOM 766 C CA . ALA A 1 99 ? -5.093 -0.569 12.961 1.00 97.31 99 ALA A CA 1
ATOM 767 C C . ALA A 1 99 ? -5.016 0.954 12.838 1.00 97.31 99 ALA A C 1
ATOM 769 O O . ALA A 1 99 ? -5.011 1.676 13.837 1.00 97.31 99 ALA A O 1
ATOM 770 N N . ILE A 1 100 ? -4.949 1.434 11.601 1.00 97.94 100 ILE A N 1
ATOM 771 C CA . ILE A 1 100 ? -5.004 2.858 11.279 1.00 97.94 100 ILE A CA 1
ATOM 772 C C . ILE A 1 100 ? -6.410 3.189 10.804 1.00 97.94 100 ILE A C 1
ATOM 774 O O . ILE A 1 100 ? -6.888 2.581 9.848 1.00 97.94 100 ILE A O 1
ATOM 778 N N . VAL A 1 101 ? -7.056 4.166 11.427 1.00 97.94 101 VAL A N 1
ATOM 779 C CA . VAL A 1 101 ? -8.323 4.716 10.942 1.00 97.94 101 VAL A CA 1
ATOM 780 C C . VAL A 1 101 ? -8.065 5.429 9.621 1.00 97.94 101 VAL A C 1
ATOM 782 O O . VAL A 1 101 ? -7.233 6.336 9.537 1.00 97.94 101 VAL A O 1
ATOM 785 N N . TRP A 1 102 ? -8.762 5.004 8.574 1.00 97.88 102 TRP A N 1
ATOM 786 C CA . TRP A 1 102 ? -8.647 5.601 7.247 1.00 97.88 102 TRP A CA 1
ATOM 787 C C . TRP A 1 102 ? -9.829 6.509 6.937 1.00 97.88 102 TRP A C 1
ATOM 789 O O . TRP A 1 102 ? -9.642 7.645 6.499 1.00 97.88 102 TRP A O 1
ATOM 799 N N . GLU A 1 103 ? -11.035 6.033 7.235 1.00 96.56 103 GLU A N 1
ATOM 800 C CA . GLU A 1 103 ? -12.266 6.792 7.059 1.00 96.56 103 GLU A CA 1
ATOM 801 C C . GLU A 1 103 ? -13.171 6.591 8.267 1.00 96.56 103 GLU A C 1
ATOM 803 O O . GLU A 1 103 ? -13.437 5.468 8.697 1.00 96.56 103 GLU A O 1
ATOM 808 N N . ASP A 1 104 ? -13.660 7.707 8.788 1.00 95.06 104 ASP A N 1
ATOM 809 C CA . ASP A 1 104 ? -14.664 7.762 9.833 1.00 95.06 104 ASP A CA 1
ATOM 810 C C . ASP A 1 104 ? -15.786 8.680 9.333 1.00 95.06 104 ASP A C 1
ATOM 812 O O . ASP A 1 104 ? -15.558 9.854 9.032 1.00 95.06 104 ASP A O 1
ATOM 816 N N . ASN A 1 105 ? -17.002 8.139 9.251 1.00 93.25 105 ASN A N 1
ATOM 817 C CA . ASN A 1 105 ? -18.202 8.954 9.194 1.00 93.25 105 ASN A CA 1
ATOM 818 C C . ASN A 1 105 ? -18.933 8.855 10.545 1.00 93.25 105 ASN A C 1
ATOM 820 O O . ASN A 1 105 ? -19.473 7.789 10.863 1.00 93.25 105 ASN A O 1
ATOM 824 N N . PRO A 1 106 ? -19.023 9.952 11.318 1.00 90.94 106 PRO A N 1
ATOM 825 C CA . PRO A 1 106 ? -19.522 9.925 12.691 1.00 90.94 106 PRO A CA 1
ATOM 826 C C . PRO A 1 106 ? -21.018 9.592 12.794 1.00 90.94 106 PRO A C 1
ATOM 828 O O . PRO A 1 106 ? -21.509 9.327 13.888 1.00 90.94 106 PRO A O 1
ATOM 831 N N . TYR A 1 107 ? -21.756 9.585 11.684 1.00 91.38 107 TYR A N 1
ATOM 832 C CA . TYR A 1 107 ? -23.161 9.174 11.645 1.00 91.38 107 TYR A CA 1
ATOM 833 C C . TYR A 1 107 ? -23.344 7.660 11.482 1.00 91.38 107 TYR A C 1
ATOM 835 O O . TYR A 1 107 ? -24.440 7.151 11.723 1.00 91.38 107 TYR A O 1
ATOM 843 N N . PHE A 1 108 ? -22.283 6.932 11.123 1.00 91.44 108 PHE A N 1
ATOM 844 C CA . PHE A 1 108 ? -22.294 5.480 10.983 1.00 91.44 108 PHE A CA 1
ATOM 845 C C . PHE A 1 108 ? -21.516 4.799 12.112 1.00 91.44 108 PHE A C 1
ATOM 847 O O . PHE A 1 108 ? -20.521 5.311 12.634 1.00 91.44 108 PHE A O 1
ATOM 854 N N . GLU A 1 109 ? -22.003 3.623 12.507 1.00 91.69 109 GLU A N 1
ATOM 855 C CA . GLU A 1 109 ? -21.337 2.773 13.497 1.00 91.69 109 GLU A CA 1
ATOM 856 C C . GLU A 1 109 ? -20.028 2.193 12.946 1.00 91.69 109 GLU A C 1
ATOM 858 O O . GLU A 1 109 ? -19.101 1.955 13.716 1.00 91.69 109 GLU A O 1
ATOM 863 N N . ASP A 1 110 ? -19.939 1.996 11.634 1.00 93.94 110 ASP A N 1
ATOM 864 C CA . ASP A 1 110 ? -18.759 1.425 11.001 1.00 93.94 110 ASP A CA 1
ATOM 865 C C . ASP A 1 110 ? -17.710 2.488 10.684 1.00 93.94 110 ASP A C 1
ATOM 867 O O . ASP A 1 110 ? -18.032 3.601 10.260 1.00 93.94 110 ASP A O 1
ATOM 871 N N . ILE A 1 111 ? -16.449 2.093 10.812 1.00 96.06 111 ILE A N 1
ATOM 872 C CA . ILE A 1 111 ? -15.286 2.848 10.358 1.00 96.06 111 ILE A CA 1
ATOM 873 C C . ILE A 1 111 ? -14.415 1.970 9.460 1.00 96.06 111 ILE A C 1
ATOM 875 O O . ILE A 1 111 ? -14.359 0.750 9.631 1.00 96.06 111 ILE A O 1
ATOM 879 N N . THR A 1 112 ? -13.716 2.589 8.515 1.00 97.06 112 THR A N 1
ATOM 880 C CA . THR A 1 112 ? -12.746 1.897 7.662 1.00 97.06 112 THR A CA 1
ATOM 881 C C . THR A 1 112 ? -11.373 1.963 8.319 1.00 97.06 112 THR A C 1
ATOM 883 O O . THR A 1 112 ? -10.873 3.050 8.627 1.00 97.06 112 THR A O 1
ATOM 886 N N . VAL A 1 113 ? -10.741 0.806 8.507 1.00 97.62 113 VAL A N 1
ATOM 887 C CA . VAL A 1 113 ? -9.420 0.682 9.126 1.00 97.62 113 VAL A CA 1
ATOM 888 C C . VAL A 1 113 ? -8.456 -0.123 8.258 1.00 97.62 113 VAL A C 1
ATOM 890 O O . VAL A 1 113 ? -8.855 -1.032 7.533 1.00 97.62 113 VAL A O 1
ATOM 893 N N . ILE A 1 114 ? -7.167 0.198 8.365 1.00 97.81 114 ILE A N 1
ATOM 894 C CA . ILE A 1 114 ? -6.057 -0.558 7.776 1.00 97.81 114 ILE A CA 1
ATOM 895 C C . ILE A 1 114 ? -5.400 -1.369 8.894 1.00 97.81 114 ILE A C 1
ATOM 897 O O . ILE A 1 114 ? -4.783 -0.761 9.777 1.00 97.81 114 ILE A O 1
ATOM 901 N N . PRO A 1 115 ? -5.500 -2.708 8.888 1.00 96.88 115 PRO A N 1
ATOM 902 C CA . PRO A 1 115 ? -4.838 -3.541 9.882 1.00 96.88 115 PRO A CA 1
ATOM 903 C C . PRO A 1 115 ? -3.317 -3.365 9.867 1.00 96.88 115 PRO A C 1
ATOM 905 O O . PRO A 1 115 ? -2.694 -3.111 8.829 1.00 96.88 115 PRO A O 1
ATOM 908 N N . ALA A 1 116 ? -2.710 -3.531 11.037 1.00 95.81 116 ALA A N 1
ATOM 909 C CA . ALA A 1 116 ? -1.273 -3.468 11.224 1.00 95.81 116 ALA A CA 1
ATOM 910 C C . ALA A 1 116 ? -0.757 -4.708 11.960 1.00 95.81 116 ALA A C 1
ATOM 912 O O . ALA A 1 116 ? -1.421 -5.273 12.827 1.00 95.81 116 ALA A O 1
ATOM 913 N N . THR A 1 117 ? 0.470 -5.112 11.642 1.00 93.62 117 THR A N 1
ATOM 914 C CA . THR A 1 117 ? 1.151 -6.233 12.295 1.00 93.62 117 THR A CA 1
ATOM 915 C C . THR A 1 117 ? 2.571 -5.856 12.699 1.00 93.62 117 THR A C 1
ATOM 917 O O . THR A 1 117 ? 3.216 -5.029 12.057 1.00 93.62 117 THR A O 1
ATOM 920 N N . SER A 1 118 ? 3.077 -6.479 13.762 1.00 92.06 118 SER A N 1
ATOM 921 C CA . SER A 1 118 ? 4.493 -6.420 14.146 1.00 92.06 118 SER A CA 1
ATOM 922 C C . SER A 1 118 ? 5.345 -7.482 13.441 1.00 92.06 118 SER A C 1
ATOM 924 O O . SER A 1 118 ? 6.575 -7.468 13.545 1.00 92.06 118 SER A O 1
ATOM 926 N N . GLN A 1 119 ? 4.708 -8.423 12.735 1.00 89.69 119 GLN A N 1
ATOM 927 C CA . GLN A 1 119 ? 5.406 -9.475 12.009 1.00 89.69 119 GLN A CA 1
ATOM 928 C C . GLN A 1 119 ? 6.153 -8.890 10.810 1.00 89.69 119 GLN A C 1
ATOM 930 O O . GLN A 1 119 ? 5.631 -8.066 10.054 1.00 89.69 119 GLN A O 1
ATOM 935 N N . ARG A 1 120 ? 7.387 -9.357 10.605 1.00 83.75 120 ARG A N 1
ATOM 936 C CA . ARG A 1 120 ? 8.135 -9.040 9.389 1.00 83.75 120 ARG A CA 1
ATOM 937 C C . ARG A 1 120 ? 7.459 -9.738 8.214 1.00 83.75 120 ARG A C 1
ATOM 939 O O . ARG A 1 120 ? 7.438 -10.963 8.162 1.00 83.75 120 ARG A O 1
ATOM 946 N N . LYS A 1 121 ? 6.932 -8.947 7.284 1.00 85.12 121 LYS A N 1
ATOM 947 C CA . LYS A 1 121 ? 6.408 -9.419 6.003 1.00 85.12 121 LYS A CA 1
ATOM 948 C C . LYS A 1 121 ? 7.293 -8.922 4.869 1.00 85.12 121 LYS A C 1
ATOM 950 O O . LYS A 1 121 ? 7.937 -7.879 4.998 1.00 85.12 121 LYS A O 1
ATOM 955 N N . THR A 1 122 ? 7.307 -9.674 3.775 1.00 84.75 122 THR A N 1
ATOM 956 C CA . THR A 1 122 ? 7.858 -9.212 2.501 1.00 84.75 122 THR A CA 1
ATOM 957 C C . THR A 1 122 ? 7.141 -7.931 2.090 1.00 84.75 122 THR A C 1
ATOM 959 O O . THR A 1 122 ? 5.924 -7.815 2.236 1.00 84.75 122 THR A O 1
ATOM 962 N N . GLU A 1 123 ? 7.910 -6.944 1.644 1.00 86.44 123 GLU A N 1
ATOM 963 C CA . GLU A 1 123 ? 7.356 -5.673 1.203 1.00 86.44 123 GLU A CA 1
ATOM 964 C C . GLU A 1 123 ? 6.732 -5.827 -0.187 1.00 86.44 123 GLU A C 1
ATOM 966 O O . GLU A 1 123 ? 7.391 -6.284 -1.121 1.00 86.44 123 GLU A O 1
ATOM 971 N N . HIS A 1 124 ? 5.483 -5.394 -0.311 1.00 90.25 124 HIS A N 1
ATOM 972 C CA . HIS A 1 124 ? 4.711 -5.337 -1.544 1.00 90.25 124 HIS A CA 1
ATOM 973 C C . HIS A 1 124 ? 4.052 -3.959 -1.685 1.00 90.25 124 HIS A C 1
ATOM 975 O O . HIS A 1 124 ? 4.047 -3.135 -0.762 1.00 90.25 124 HIS A O 1
ATOM 981 N N . ALA A 1 125 ? 3.422 -3.700 -2.832 1.00 92.38 125 ALA A N 1
ATOM 982 C CA . ALA A 1 125 ? 2.713 -2.445 -3.060 1.00 92.38 125 ALA A CA 1
ATOM 983 C C . ALA A 1 125 ? 1.635 -2.164 -1.998 1.00 92.38 125 ALA A C 1
ATOM 985 O O . ALA A 1 125 ? 1.472 -1.016 -1.593 1.00 92.38 125 ALA A O 1
ATOM 986 N N . ASN A 1 126 ? 0.987 -3.203 -1.479 1.00 94.19 126 ASN A N 1
ATOM 987 C CA . ASN A 1 126 ? -0.100 -3.145 -0.502 1.00 94.19 126 ASN A CA 1
ATOM 988 C C . ASN A 1 126 ? 0.278 -3.611 0.917 1.00 94.19 126 ASN A C 1
ATOM 990 O O . ASN A 1 126 ? -0.552 -3.547 1.822 1.00 94.19 126 ASN A O 1
ATOM 994 N N . VAL A 1 127 ? 1.525 -4.038 1.134 1.00 94.56 127 VAL A N 1
ATOM 995 C CA . VAL A 1 127 ? 2.044 -4.491 2.433 1.00 94.56 127 VAL A CA 1
ATOM 996 C C . VAL A 1 127 ? 3.406 -3.853 2.656 1.00 94.56 127 VAL A C 1
ATOM 998 O O . VAL A 1 127 ? 4.369 -4.220 1.991 1.00 94.56 127 VAL A O 1
ATOM 1001 N N . PHE A 1 128 ? 3.515 -2.890 3.570 1.00 93.44 128 PHE A N 1
ATOM 1002 C CA . PHE A 1 128 ? 4.773 -2.157 3.741 1.00 93.44 128 PHE A CA 1
ATOM 1003 C C . PHE A 1 128 ? 5.039 -1.726 5.189 1.00 93.44 128 PHE A C 1
ATOM 1005 O O . PHE A 1 128 ? 4.103 -1.417 5.937 1.00 93.44 128 PHE A O 1
ATOM 1012 N N . PRO A 1 129 ? 6.318 -1.711 5.610 1.00 93.31 129 PRO A N 1
ATOM 1013 C CA . PRO A 1 129 ? 6.702 -1.277 6.943 1.00 93.31 129 PRO A CA 1
ATOM 1014 C C . PRO A 1 129 ? 6.600 0.246 7.079 1.00 93.31 129 PRO A C 1
ATOM 1016 O O . PRO A 1 129 ? 7.047 0.989 6.210 1.00 93.31 129 PRO A O 1
ATOM 1019 N N . VAL A 1 130 ? 6.087 0.709 8.219 1.00 92.94 130 VAL A N 1
ATOM 1020 C CA . VAL A 1 130 ? 6.063 2.129 8.619 1.00 92.94 130 VAL A CA 1
ATOM 1021 C C . VAL A 1 130 ? 7.020 2.444 9.772 1.00 92.94 130 VAL A C 1
ATOM 1023 O O . VAL A 1 130 ? 7.047 3.555 10.301 1.00 92.94 130 VAL A O 1
ATOM 1026 N N . GLY A 1 131 ? 7.842 1.463 10.152 1.00 91.19 131 GLY A N 1
ATOM 1027 C CA . GLY A 1 131 ? 8.838 1.593 11.210 1.00 91.19 131 GLY A CA 1
ATOM 1028 C C . GLY A 1 131 ? 8.226 1.540 12.609 1.00 91.19 131 GLY A C 1
ATOM 1029 O O . GLY A 1 131 ? 7.188 0.918 12.833 1.00 91.19 131 GLY A O 1
ATOM 1030 N N . LYS A 1 132 ? 8.912 2.138 13.584 1.00 92.81 132 LYS A N 1
ATOM 1031 C CA . LYS A 1 132 ? 8.444 2.185 14.975 1.00 92.81 132 LYS A CA 1
ATOM 1032 C C . LYS A 1 132 ? 7.436 3.321 15.129 1.00 92.81 132 LYS A C 1
ATOM 1034 O O . LYS A 1 132 ? 7.764 4.466 14.830 1.00 92.81 132 LYS A O 1
ATOM 1039 N N . LEU A 1 133 ? 6.245 3.015 15.636 1.00 92.06 133 LEU A N 1
ATOM 1040 C CA . LEU A 1 133 ? 5.223 4.018 15.929 1.00 92.06 133 LEU A CA 1
ATOM 1041 C C . LEU A 1 133 ? 5.205 4.333 17.424 1.00 92.06 133 LEU A C 1
ATOM 1043 O O . LEU A 1 133 ? 5.276 3.441 18.270 1.00 92.06 133 LEU A O 1
ATOM 1047 N N . ARG A 1 134 ? 5.112 5.622 17.757 1.00 87.56 134 ARG A N 1
ATOM 1048 C CA . ARG A 1 134 ? 4.971 6.070 19.145 1.00 87.56 134 ARG A CA 1
ATOM 1049 C C . ARG A 1 134 ? 3.626 5.584 19.693 1.00 87.56 134 ARG A C 1
ATOM 1051 O O . ARG A 1 134 ? 2.619 5.714 19.013 1.00 87.56 134 ARG A O 1
ATOM 1058 N N . GLY A 1 135 ? 3.616 5.061 20.920 1.00 84.19 135 GLY A N 1
ATOM 1059 C CA . GLY A 1 135 ? 2.394 4.568 21.574 1.00 84.19 135 GLY A CA 1
ATOM 1060 C C . GLY A 1 135 ? 2.063 3.097 21.299 1.00 84.19 135 GLY A C 1
ATOM 1061 O O . GLY A 1 135 ? 1.124 2.577 21.902 1.00 84.19 135 GLY A O 1
ATOM 1062 N N . LEU A 1 136 ? 2.848 2.423 20.449 1.00 90.81 136 LEU A N 1
ATOM 1063 C CA . LEU A 1 136 ? 2.767 0.982 20.207 1.00 90.81 136 LEU A CA 1
ATOM 1064 C C . LEU A 1 136 ? 3.895 0.215 20.925 1.00 90.81 136 LEU A C 1
ATOM 1066 O O . LEU A 1 136 ? 4.921 0.816 21.267 1.00 90.81 136 LEU A O 1
ATOM 1070 N N . PRO A 1 137 ? 3.735 -1.107 21.149 1.00 89.56 137 PRO A N 1
ATOM 1071 C CA . PRO A 1 137 ? 4.802 -1.965 21.654 1.00 89.56 137 PRO A CA 1
ATOM 1072 C C . PRO A 1 137 ? 6.081 -1.867 20.814 1.00 89.56 137 PRO A C 1
ATOM 1074 O O . PRO A 1 137 ? 6.047 -1.534 19.627 1.00 89.56 137 PRO A O 1
ATOM 1077 N N . GLN A 1 138 ? 7.227 -2.186 21.421 1.00 85.81 138 GLN A N 1
ATOM 1078 C CA . GLN A 1 138 ? 8.503 -2.145 20.709 1.00 85.81 138 GLN A CA 1
ATOM 1079 C C . GLN A 1 138 ? 8.493 -3.102 19.508 1.00 85.81 138 GLN A C 1
ATOM 1081 O O . GLN A 1 138 ? 8.313 -4.306 19.654 1.00 85.81 138 GLN A O 1
ATOM 1086 N N . GLY A 1 139 ? 8.723 -2.557 18.314 1.00 86.81 139 GLY A N 1
ATOM 1087 C CA . GLY A 1 139 ? 8.758 -3.333 17.079 1.00 86.81 139 GLY A CA 1
ATOM 1088 C C . GLY A 1 139 ? 8.581 -2.454 15.848 1.00 86.81 139 GLY A C 1
ATOM 1089 O O . GLY A 1 139 ? 8.174 -1.297 15.948 1.00 86.81 139 GLY A O 1
ATOM 1090 N N . CYS A 1 140 ? 8.917 -2.994 14.677 1.00 90.12 140 CYS A N 1
ATOM 1091 C CA . CYS A 1 140 ? 8.516 -2.368 13.419 1.00 90.12 140 CYS A CA 1
ATOM 1092 C C . CYS A 1 140 ? 7.053 -2.717 13.155 1.00 90.12 140 CYS A C 1
ATOM 1094 O O . CYS A 1 140 ? 6.665 -3.871 13.294 1.00 90.12 140 CYS A O 1
ATOM 1096 N N . THR A 1 141 ? 6.263 -1.720 12.783 1.00 94.81 141 THR A N 1
ATOM 1097 C CA . THR A 1 141 ? 4.872 -1.884 12.371 1.00 94.81 141 THR A CA 1
ATOM 1098 C C . THR A 1 141 ? 4.820 -1.989 10.853 1.00 94.81 141 THR A C 1
ATOM 1100 O O . THR A 1 141 ? 5.453 -1.194 10.158 1.00 94.81 141 THR A O 1
ATOM 1103 N N . THR A 1 142 ? 4.056 -2.947 10.348 1.00 95.56 142 THR A N 1
ATOM 1104 C CA . THR A 1 142 ? 3.754 -3.136 8.928 1.00 95.56 142 THR A CA 1
ATOM 1105 C C . THR A 1 142 ? 2.267 -2.933 8.711 1.00 95.56 142 THR A C 1
ATOM 1107 O O . THR A 1 142 ? 1.462 -3.513 9.437 1.00 95.56 142 THR A O 1
ATOM 1110 N N . LEU A 1 143 ? 1.909 -2.117 7.721 1.00 96.56 143 LEU A N 1
ATOM 1111 C CA . LEU A 1 143 ? 0.522 -1.887 7.324 1.00 96.56 143 LEU A CA 1
ATOM 1112 C C . LEU A 1 143 ? 0.099 -2.884 6.251 1.00 96.56 143 LEU A C 1
ATOM 1114 O O . LEU A 1 143 ? 0.890 -3.220 5.366 1.00 96.56 143 LEU A O 1
ATOM 1118 N N . LEU A 1 144 ? -1.153 -3.326 6.337 1.00 95.94 144 LEU A N 1
ATOM 1119 C CA . LEU A 1 144 ? -1.755 -4.333 5.470 1.00 95.94 144 LEU A CA 1
ATOM 1120 C C . LEU A 1 144 ? -2.921 -3.701 4.709 1.00 95.94 144 LEU A C 1
ATOM 1122 O O . LEU A 1 144 ? -4.084 -3.874 5.056 1.00 95.94 144 LEU A O 1
ATOM 1126 N N . VAL A 1 145 ? -2.607 -2.912 3.682 1.00 96.50 145 VAL A N 1
ATOM 1127 C CA . VAL A 1 145 ? -3.625 -2.230 2.863 1.00 96.50 145 VAL A CA 1
ATOM 1128 C C . VAL A 1 145 ? -4.446 -3.233 2.050 1.00 96.50 145 VAL A C 1
ATOM 1130 O O . VAL A 1 145 ? -5.610 -2.969 1.768 1.00 96.50 145 VAL A O 1
ATOM 1133 N N . SER A 1 146 ? -3.880 -4.408 1.751 1.00 93.19 146 SER A N 1
ATOM 1134 C CA . SER A 1 146 ? -4.618 -5.556 1.204 1.00 93.19 146 SER A CA 1
ATOM 1135 C C . SER A 1 146 ? -5.834 -5.946 2.043 1.00 93.19 146 SER A C 1
ATOM 1137 O O . SER A 1 146 ? -6.822 -6.428 1.500 1.00 93.19 146 SER A O 1
ATOM 1139 N N . ASP A 1 147 ? -5.754 -5.710 3.354 1.00 93.94 147 ASP A N 1
ATOM 1140 C CA . ASP A 1 147 ? -6.724 -6.161 4.347 1.00 93.94 147 ASP A CA 1
ATOM 1141 C C . ASP A 1 147 ? -7.550 -4.975 4.879 1.00 93.94 147 ASP A C 1
ATOM 1143 O O . ASP A 1 147 ? -8.137 -5.054 5.960 1.00 93.94 147 ASP A O 1
ATOM 1147 N N . LEU A 1 148 ? -7.573 -3.854 4.140 1.00 95.12 148 LEU A N 1
ATOM 1148 C CA . LEU A 1 148 ? -8.428 -2.701 4.424 1.00 95.12 148 LEU A CA 1
ATOM 1149 C C . LEU A 1 148 ? -9.867 -3.186 4.618 1.00 95.12 148 LEU A C 1
ATOM 1151 O O . LEU A 1 148 ? -10.448 -3.823 3.739 1.00 95.12 148 LEU A O 1
ATOM 1155 N N . THR A 1 149 ? -10.445 -2.884 5.775 1.00 94.31 149 THR A N 1
ATOM 1156 C CA . THR A 1 149 ? -11.730 -3.460 6.168 1.00 94.31 149 THR A CA 1
ATOM 1157 C C . THR A 1 149 ? -12.575 -2.474 6.957 1.00 94.31 149 THR A C 1
ATOM 1159 O O . THR A 1 149 ? -12.069 -1.519 7.552 1.00 94.31 149 THR A O 1
ATOM 1162 N N . ARG A 1 150 ? -13.886 -2.709 6.961 1.00 94.25 150 ARG A N 1
ATOM 1163 C CA . ARG A 1 150 ? -14.846 -1.956 7.766 1.00 94.25 150 ARG A CA 1
ATOM 1164 C C . ARG A 1 150 ? -15.125 -2.709 9.056 1.00 94.25 150 ARG A C 1
ATOM 1166 O O . ARG A 1 150 ? -15.489 -3.882 9.028 1.00 94.25 150 ARG A O 1
ATOM 1173 N N . ILE A 1 151 ? -14.991 -2.020 10.183 1.00 93.81 151 ILE A N 1
ATOM 1174 C CA . ILE A 1 151 ? -15.292 -2.562 11.509 1.00 93.81 151 ILE A CA 1
ATOM 1175 C C . ILE A 1 151 ? -16.284 -1.660 12.237 1.00 93.81 151 ILE A C 1
ATOM 1177 O O . ILE A 1 151 ? -16.257 -0.442 12.080 1.00 93.81 151 ILE A O 1
ATOM 1181 N N . SER A 1 152 ? -17.117 -2.243 13.098 1.00 92.81 152 SER A N 1
ATOM 1182 C CA . SER A 1 152 ? -17.927 -1.463 14.040 1.00 92.81 152 SER A CA 1
ATOM 1183 C C . SER A 1 152 ? -17.033 -0.768 15.074 1.00 92.81 152 SER A C 1
ATOM 1185 O O . SER A 1 152 ? -16.125 -1.392 15.633 1.00 92.81 152 SER A O 1
ATOM 1187 N N . ARG A 1 153 ? -17.348 0.487 15.425 1.00 92.94 153 ARG A N 1
ATOM 1188 C CA . ARG A 1 153 ? -16.709 1.240 16.525 1.00 92.94 153 ARG A CA 1
ATOM 1189 C C . ARG A 1 153 ? -16.681 0.483 17.847 1.00 92.94 153 ARG A C 1
ATOM 1191 O O . ARG A 1 153 ? -15.748 0.658 18.622 1.00 92.94 153 ARG A O 1
ATOM 1198 N N . LYS A 1 154 ? -17.664 -0.389 18.099 1.00 92.44 154 LYS A N 1
ATOM 1199 C CA . LYS A 1 154 ? -17.739 -1.221 19.316 1.00 92.44 154 LYS A CA 1
ATOM 1200 C C . LYS A 1 154 ? -16.528 -2.136 19.476 1.00 92.44 154 LYS A C 1
ATOM 1202 O O . LYS A 1 154 ? -16.232 -2.585 20.578 1.00 92.44 154 LYS A O 1
ATOM 1207 N N . ARG A 1 155 ? -15.845 -2.442 18.371 1.00 93.00 155 ARG A N 1
ATOM 1208 C CA . ARG A 1 155 ? -14.659 -3.299 18.353 1.00 93.00 155 ARG A CA 1
ATOM 1209 C C . ARG A 1 155 ? -13.391 -2.553 18.752 1.00 93.00 155 ARG A C 1
ATOM 1211 O O . ARG A 1 155 ? -12.386 -3.212 19.005 1.00 93.00 155 ARG A O 1
ATOM 1218 N N . ILE A 1 156 ? -13.407 -1.222 18.805 1.00 94.44 156 ILE A N 1
ATOM 1219 C CA . ILE A 1 156 ? -12.240 -0.420 19.172 1.00 94.44 156 ILE A CA 1
ATOM 1220 C C . ILE A 1 156 ? -12.127 -0.374 20.690 1.00 94.44 156 ILE A C 1
ATOM 1222 O O . ILE A 1 156 ? -13.054 0.024 21.387 1.00 94.44 156 ILE A O 1
ATOM 1226 N N . THR A 1 157 ? -10.972 -0.780 21.204 1.00 94.44 157 THR A N 1
ATOM 1227 C CA . THR A 1 157 ? -10.722 -0.861 22.645 1.00 94.44 157 THR A CA 1
ATOM 1228 C C . THR A 1 157 ? -9.920 0.324 23.167 1.00 94.44 157 THR A C 1
ATOM 1230 O O . THR A 1 157 ? -10.058 0.677 24.333 1.00 94.44 157 THR A O 1
ATOM 1233 N N . SER A 1 158 ? -9.057 0.927 22.342 1.00 95.00 158 SER A N 1
ATOM 1234 C CA . SER A 1 158 ? -8.190 2.034 22.769 1.00 95.00 158 SER A CA 1
ATOM 1235 C C . SER A 1 158 ? -7.604 2.825 21.595 1.00 95.00 158 SER A C 1
ATOM 1237 O O . SER A 1 158 ? -7.469 2.311 20.485 1.00 95.00 158 SER A O 1
ATOM 1239 N N . HIS A 1 159 ? -7.228 4.079 21.862 1.00 95.81 159 HIS A N 1
ATOM 1240 C CA . HIS A 1 159 ? -6.552 4.994 20.937 1.00 95.81 159 HIS A CA 1
ATOM 1241 C C . HIS A 1 159 ? -5.084 5.198 21.354 1.00 95.81 159 HIS A C 1
ATOM 1243 O O . HIS A 1 159 ? -4.788 5.336 22.540 1.00 95.81 159 HIS A O 1
ATOM 1249 N N . HIS A 1 160 ? -4.170 5.219 20.380 1.00 96.44 160 HIS A N 1
ATOM 1250 C CA . HIS A 1 160 ? -2.714 5.159 20.575 1.00 96.44 160 HIS A CA 1
ATOM 1251 C C . HIS A 1 160 ? -1.942 6.293 19.876 1.00 96.44 160 HIS A C 1
ATOM 1253 O O . HIS A 1 160 ? -0.723 6.215 19.732 1.00 96.44 160 HIS A O 1
ATOM 1259 N N . GLY A 1 161 ? -2.619 7.371 19.473 1.00 94.81 161 GLY A N 1
ATOM 1260 C CA . GLY A 1 161 ? -2.004 8.508 18.787 1.00 94.81 161 GLY A CA 1
ATOM 1261 C C . GLY A 1 161 ? -2.210 8.440 17.279 1.00 94.81 161 GLY A C 1
ATOM 1262 O O . GLY A 1 161 ? -3.169 7.838 16.817 1.00 94.81 161 GLY A O 1
ATOM 1263 N N . LYS A 1 162 ? -1.323 9.069 16.500 1.00 95.69 162 LYS A N 1
ATOM 1264 C CA . LYS A 1 162 ? -1.507 9.225 15.049 1.00 95.69 162 LYS A CA 1
ATOM 1265 C C . LYS A 1 162 ? -0.306 8.756 14.246 1.00 95.69 162 LYS A C 1
ATOM 1267 O O . LYS A 1 162 ? 0.843 8.978 14.635 1.00 95.69 162 LYS A O 1
ATOM 1272 N N . LEU A 1 163 ? -0.579 8.163 13.088 1.00 96.00 163 LEU A N 1
ATOM 1273 C CA . LEU A 1 163 ? 0.424 7.865 12.075 1.00 96.00 163 LEU A CA 1
ATOM 1274 C C . LEU A 1 163 ? 0.967 9.167 11.469 1.00 96.00 163 LEU A C 1
ATOM 1276 O O . LEU A 1 163 ? 0.224 10.117 11.219 1.00 96.00 163 LEU A O 1
ATOM 1280 N N . HIS A 1 164 ? 2.274 9.198 11.206 1.00 95.38 164 HIS A N 1
ATOM 1281 C CA . HIS A 1 164 ? 2.919 10.359 10.602 1.00 95.38 164 HIS A CA 1
ATOM 1282 C C . HIS A 1 164 ? 2.322 10.670 9.208 1.00 95.38 164 HIS A C 1
ATOM 1284 O O . HIS A 1 164 ? 2.229 9.753 8.386 1.00 95.38 164 HIS A O 1
ATOM 1290 N N . PRO A 1 165 ? 1.988 11.939 8.890 1.00 94.56 165 PRO A N 1
ATOM 1291 C CA . PRO A 1 165 ? 1.354 12.328 7.622 1.00 94.56 165 PRO A CA 1
ATOM 1292 C C . PRO A 1 165 ? 2.093 11.882 6.355 1.00 94.56 165 PRO A C 1
ATOM 1294 O O . PRO A 1 165 ? 1.464 11.602 5.342 1.00 94.56 165 PRO A O 1
ATOM 1297 N N . ALA A 1 166 ? 3.424 11.761 6.410 1.00 92.62 166 ALA A N 1
ATOM 1298 C CA . ALA A 1 166 ? 4.236 11.312 5.271 1.00 92.62 166 ALA A CA 1
ATOM 1299 C C . ALA A 1 166 ? 3.815 9.939 4.703 1.00 92.62 166 ALA A C 1
ATOM 1301 O O . ALA A 1 166 ? 4.061 9.663 3.531 1.00 92.62 166 ALA A O 1
ATOM 1302 N N . TRP A 1 167 ? 3.161 9.091 5.505 1.00 95.06 167 TRP A N 1
ATOM 1303 C CA . TRP A 1 167 ? 2.688 7.777 5.062 1.00 95.06 167 TRP A CA 1
ATOM 1304 C C . TRP A 1 167 ? 1.391 7.821 4.256 1.00 95.06 167 TRP A C 1
ATOM 1306 O O . TRP A 1 167 ? 1.060 6.849 3.582 1.00 95.06 167 TRP A O 1
ATOM 1316 N N . GLU A 1 168 ? 0.666 8.935 4.278 1.00 95.12 168 GLU A N 1
ATOM 1317 C CA . GLU A 1 168 ? -0.643 9.050 3.640 1.00 95.12 168 GLU A CA 1
ATOM 1318 C C . GLU A 1 168 ? -0.567 8.874 2.121 1.00 95.12 168 GLU A C 1
ATOM 1320 O O . GLU A 1 168 ? -1.353 8.120 1.549 1.00 95.12 168 GLU A O 1
ATOM 1325 N N . SER A 1 169 ? 0.441 9.478 1.481 1.00 93.31 169 SER A N 1
ATOM 1326 C CA . SER A 1 169 ? 0.695 9.302 0.045 1.00 93.31 169 SER A CA 1
ATOM 1327 C C . SER A 1 169 ? 0.971 7.835 -0.301 1.00 93.31 169 SER A C 1
ATOM 1329 O O . SER A 1 169 ? 0.386 7.292 -1.238 1.00 93.31 169 SER A O 1
ATOM 1331 N N . ARG A 1 170 ? 1.783 7.143 0.512 1.00 94.69 170 ARG A N 1
ATOM 1332 C CA . ARG A 1 170 ? 2.103 5.724 0.302 1.00 94.69 170 ARG A CA 1
ATOM 1333 C C . ARG A 1 170 ? 0.883 4.816 0.479 1.00 94.69 170 ARG A C 1
ATOM 1335 O O . ARG A 1 170 ? 0.743 3.858 -0.282 1.00 94.69 170 ARG A O 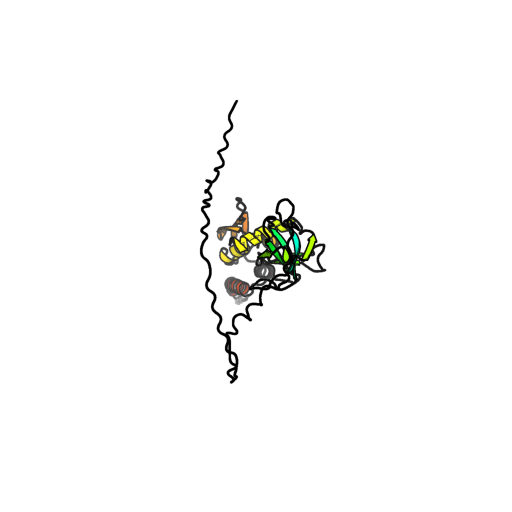1
ATOM 1342 N N . ILE A 1 171 ? 0.006 5.117 1.441 1.00 97.00 171 ILE A N 1
ATOM 1343 C CA . ILE A 1 171 ? -1.260 4.396 1.641 1.00 97.00 171 ILE A CA 1
ATOM 1344 C C . ILE A 1 171 ? -2.202 4.630 0.455 1.00 97.00 171 ILE A C 1
ATOM 1346 O O . ILE A 1 171 ? -2.741 3.665 -0.075 1.00 97.00 171 ILE A O 1
ATOM 1350 N N . CYS A 1 172 ? -2.365 5.872 -0.014 1.00 96.38 172 CYS A N 1
ATOM 1351 C CA . CYS A 1 172 ? -3.207 6.160 -1.182 1.00 96.38 172 CYS A CA 1
ATOM 1352 C C . CYS A 1 172 ? -2.718 5.409 -2.429 1.00 96.38 172 CYS A C 1
ATOM 1354 O O . CYS A 1 172 ? -3.517 4.820 -3.149 1.00 96.38 172 CYS A O 1
ATOM 1356 N N . GLN A 1 173 ? -1.399 5.366 -2.646 1.00 95.56 173 GLN A N 1
ATOM 1357 C CA . GLN A 1 173 ? -0.788 4.580 -3.721 1.00 95.56 173 GLN A CA 1
ATOM 1358 C C . GLN A 1 173 ? -1.095 3.081 -3.584 1.00 95.56 173 GLN A C 1
ATOM 1360 O O . GLN A 1 173 ? -1.454 2.432 -4.560 1.00 95.56 173 GLN A O 1
ATOM 1365 N N . ALA A 1 174 ? -0.991 2.534 -2.372 1.00 96.56 174 ALA A N 1
ATOM 1366 C CA . ALA A 1 174 ? -1.326 1.139 -2.106 1.00 96.56 174 ALA A CA 1
ATOM 1367 C C . ALA A 1 174 ? -2.810 0.827 -2.370 1.00 96.56 174 ALA A C 1
ATOM 1369 O O . ALA A 1 174 ? -3.120 -0.231 -2.916 1.00 96.56 174 ALA A O 1
ATOM 1370 N N . ILE A 1 175 ? -3.715 1.746 -2.020 1.00 96.75 175 ILE A N 1
ATOM 1371 C CA . ILE A 1 175 ? -5.156 1.620 -2.282 1.00 96.75 175 ILE A CA 1
ATOM 1372 C C . ILE A 1 175 ? -5.433 1.627 -3.785 1.00 96.75 175 ILE A C 1
ATOM 1374 O O . ILE A 1 175 ? -6.147 0.748 -4.256 1.00 96.75 175 ILE A O 1
ATOM 1378 N N . ALA A 1 176 ? -4.826 2.544 -4.544 1.00 96.44 176 ALA A N 1
ATOM 1379 C CA . ALA A 1 176 ? -4.987 2.598 -5.998 1.00 96.44 176 ALA A CA 1
ATOM 1380 C C . ALA A 1 176 ? -4.542 1.287 -6.675 1.00 96.44 176 ALA A C 1
ATOM 1382 O O . ALA A 1 176 ? -5.245 0.753 -7.529 1.00 96.44 176 ALA A O 1
ATOM 1383 N N . VAL A 1 177 ? -3.418 0.710 -6.243 1.00 95.81 177 VAL A N 1
ATOM 1384 C CA . VAL A 1 177 ? -2.964 -0.592 -6.760 1.00 95.81 177 VAL A CA 1
ATOM 1385 C C . VAL A 1 177 ? -3.926 -1.722 -6.365 1.00 95.81 177 VAL A C 1
ATOM 1387 O O . VAL A 1 177 ? -4.249 -2.580 -7.178 1.00 95.81 177 VAL A O 1
ATOM 1390 N N . THR A 1 178 ? -4.412 -1.726 -5.120 1.00 94.69 178 THR A N 1
ATOM 1391 C CA . THR A 1 178 ? -5.197 -2.848 -4.571 1.00 94.69 178 THR A CA 1
ATOM 1392 C C . THR A 1 178 ? -6.646 -2.861 -5.055 1.00 94.69 178 THR A C 1
ATOM 1394 O O . THR A 1 178 ? -7.163 -3.916 -5.413 1.00 94.69 178 THR A O 1
ATOM 1397 N N . PHE A 1 179 ? -7.311 -1.705 -5.044 1.00 94.06 179 PHE A N 1
ATOM 1398 C CA . PHE A 1 179 ? -8.760 -1.601 -5.239 1.00 94.06 179 PHE A CA 1
ATOM 1399 C C . PHE A 1 179 ? -9.136 -1.014 -6.604 1.00 94.06 179 PHE A C 1
ATOM 1401 O O . PHE A 1 179 ? -10.140 -1.432 -7.174 1.00 94.06 179 PHE A O 1
ATOM 1408 N N . GLU A 1 180 ? -8.301 -0.138 -7.174 1.00 92.38 180 GLU A N 1
ATOM 1409 C CA . GLU A 1 180 ? -8.525 0.459 -8.506 1.00 92.38 180 GLU A CA 1
ATOM 1410 C C . GLU A 1 180 ? -7.797 -0.292 -9.633 1.00 92.38 180 GLU A C 1
ATOM 1412 O O . GLU A 1 180 ? -7.918 0.065 -10.804 1.00 92.38 180 GLU A O 1
ATOM 1417 N N . LYS A 1 181 ? -7.055 -1.360 -9.300 1.00 90.81 181 LYS A N 1
ATOM 1418 C CA . LYS A 1 181 ? -6.288 -2.190 -10.249 1.00 90.81 181 LYS A CA 1
ATOM 1419 C C . LYS A 1 181 ? -5.267 -1.393 -11.076 1.00 90.81 181 LYS A C 1
ATOM 1421 O O . LYS A 1 181 ? -4.958 -1.763 -12.210 1.00 90.81 181 LYS A O 1
ATOM 1426 N N . GLU A 1 182 ? -4.739 -0.304 -10.521 1.00 95.31 182 GLU A N 1
ATOM 1427 C CA . GLU A 1 182 ? -3.629 0.425 -11.138 1.00 95.31 182 GLU A CA 1
ATOM 1428 C C . GLU A 1 182 ? -2.349 -0.421 -11.081 1.00 95.31 182 GLU A C 1
ATOM 1430 O O . GLU A 1 182 ? -2.074 -1.097 -10.088 1.00 95.31 182 GLU A O 1
ATOM 1435 N N . ARG A 1 183 ? -1.544 -0.369 -12.146 1.00 95.00 183 ARG A N 1
ATOM 1436 C CA . ARG A 1 183 ? -0.311 -1.161 -12.247 1.00 95.00 183 ARG A CA 1
ATOM 1437 C C . ARG A 1 183 ? 0.834 -0.482 -11.521 1.00 95.00 183 ARG A C 1
ATOM 1439 O O . ARG A 1 183 ? 0.963 0.741 -11.556 1.00 95.00 183 ARG A O 1
ATOM 1446 N N . THR A 1 184 ? 1.714 -1.258 -10.905 1.00 95.06 184 THR A N 1
ATOM 1447 C CA . THR A 1 184 ? 2.949 -0.711 -10.327 1.00 95.06 184 THR A CA 1
ATOM 1448 C C . THR A 1 184 ? 4.002 -0.445 -11.406 1.00 95.06 184 THR A C 1
ATOM 1450 O O . THR A 1 184 ? 3.985 -1.045 -12.484 1.00 95.06 184 THR A O 1
ATOM 1453 N N . LEU A 1 185 ? 4.960 0.448 -11.132 1.00 93.81 185 LEU A N 1
ATOM 1454 C CA . LEU A 1 185 ? 6.101 0.641 -12.034 1.00 93.81 185 LEU A CA 1
ATOM 1455 C C . LEU A 1 185 ? 6.909 -0.658 -12.205 1.00 93.81 185 LEU A C 1
ATOM 1457 O O . LEU A 1 185 ? 7.398 -0.941 -13.296 1.00 93.81 185 LEU A O 1
ATOM 1461 N N . GLU A 1 186 ? 7.017 -1.460 -11.145 1.00 91.44 186 GLU A N 1
ATOM 1462 C CA . GLU A 1 186 ? 7.642 -2.785 -11.169 1.00 91.44 186 GLU A CA 1
ATOM 1463 C C . GLU A 1 186 ? 6.944 -3.746 -12.134 1.00 91.44 186 GLU A C 1
ATOM 1465 O O . GLU A 1 186 ? 7.607 -4.350 -12.978 1.00 91.44 186 GLU A O 1
ATOM 1470 N N . GLU A 1 187 ? 5.613 -3.833 -12.079 1.00 91.69 187 GLU A N 1
ATOM 1471 C CA . GLU A 1 187 ? 4.817 -4.622 -13.028 1.00 91.69 187 GLU A CA 1
ATOM 1472 C C . GLU A 1 187 ? 5.007 -4.150 -14.469 1.00 91.69 187 GLU A C 1
ATOM 1474 O O . GLU A 1 187 ? 5.186 -4.974 -15.365 1.00 91.69 187 GLU A O 1
ATOM 1479 N N . ILE A 1 188 ? 5.009 -2.833 -14.705 1.00 94.00 188 ILE A N 1
ATOM 1480 C CA . ILE A 1 188 ? 5.237 -2.277 -16.045 1.00 94.00 188 ILE A CA 1
ATOM 1481 C C . ILE A 1 188 ? 6.601 -2.700 -16.574 1.00 94.00 188 ILE A C 1
ATOM 1483 O O . ILE A 1 188 ? 6.681 -3.201 -17.693 1.00 94.00 188 ILE A O 1
ATOM 1487 N N . VAL A 1 189 ? 7.660 -2.527 -15.782 1.00 90.62 189 VAL A N 1
ATOM 1488 C CA . VAL A 1 189 ? 9.015 -2.920 -16.181 1.00 90.62 189 VAL A CA 1
ATOM 1489 C C . VAL A 1 189 ? 9.067 -4.412 -16.502 1.00 90.62 189 VAL A C 1
ATOM 1491 O O . VAL A 1 189 ? 9.563 -4.787 -17.563 1.00 90.62 189 VAL A O 1
ATOM 1494 N N . ARG A 1 190 ? 8.512 -5.254 -15.625 1.00 86.38 190 ARG A N 1
ATOM 1495 C CA . ARG A 1 190 ? 8.523 -6.711 -15.792 1.00 86.38 190 ARG A CA 1
ATOM 1496 C C . ARG A 1 190 ? 7.775 -7.162 -17.049 1.00 86.38 190 ARG A C 1
ATOM 1498 O O . ARG A 1 190 ? 8.238 -8.057 -17.743 1.00 86.38 190 ARG A O 1
ATOM 1505 N N . GLU A 1 191 ? 6.626 -6.559 -17.339 1.00 88.81 191 GLU A N 1
ATOM 1506 C CA . GLU A 1 191 ? 5.715 -7.041 -18.387 1.00 88.81 191 GLU A CA 1
ATOM 1507 C C . GLU A 1 191 ? 5.905 -6.345 -19.741 1.00 88.81 191 GLU A C 1
ATOM 1509 O O . GLU A 1 191 ? 5.501 -6.896 -20.759 1.00 88.81 191 GLU A O 1
ATOM 1514 N N . GLN A 1 192 ? 6.474 -5.134 -19.777 1.00 91.06 192 GLN A N 1
ATOM 1515 C CA . GLN A 1 192 ? 6.558 -4.314 -20.999 1.00 91.06 192 GLN A CA 1
ATOM 1516 C C . GLN A 1 192 ? 7.991 -4.101 -21.504 1.00 91.06 192 GLN A C 1
ATOM 1518 O O . GLN A 1 192 ? 8.174 -3.782 -22.678 1.00 91.06 192 GLN A O 1
ATOM 1523 N N . CYS A 1 193 ? 9.012 -4.287 -20.660 1.00 86.69 193 CYS A N 1
ATOM 1524 C CA . CYS A 1 193 ? 10.411 -4.032 -21.033 1.00 86.69 193 CYS A CA 1
ATOM 1525 C C . CYS A 1 193 ? 11.209 -5.311 -21.345 1.00 86.69 193 CYS A C 1
ATOM 1527 O O . CYS A 1 193 ? 12.411 -5.244 -21.615 1.00 86.69 193 CYS A O 1
ATOM 1529 N N . GLY A 1 194 ? 10.562 -6.481 -21.327 1.00 81.94 194 GLY A N 1
ATOM 1530 C CA . GLY A 1 194 ? 11.202 -7.771 -21.581 1.00 81.94 194 GLY A CA 1
ATOM 1531 C C . GLY A 1 194 ? 12.383 -8.014 -20.638 1.00 81.94 194 GLY A C 1
ATOM 1532 O O . GLY A 1 194 ? 12.241 -7.980 -19.422 1.00 81.94 194 GLY A O 1
ATOM 1533 N N . ALA A 1 195 ? 13.568 -8.241 -21.205 1.00 77.19 195 ALA A N 1
ATOM 1534 C CA . ALA A 1 195 ? 14.791 -8.471 -20.436 1.00 77.19 195 ALA A CA 1
ATOM 1535 C C . ALA A 1 195 ? 15.547 -7.181 -20.057 1.00 77.19 195 ALA A C 1
ATOM 1537 O O . ALA A 1 195 ? 16.625 -7.267 -19.473 1.00 77.19 195 ALA A O 1
ATOM 1538 N N . ALA A 1 196 ? 15.050 -5.992 -20.413 1.00 84.25 196 ALA A N 1
ATOM 1539 C CA . ALA A 1 196 ? 15.682 -4.738 -20.018 1.00 84.25 196 ALA A CA 1
ATOM 1540 C C . ALA A 1 196 ? 15.316 -4.375 -18.571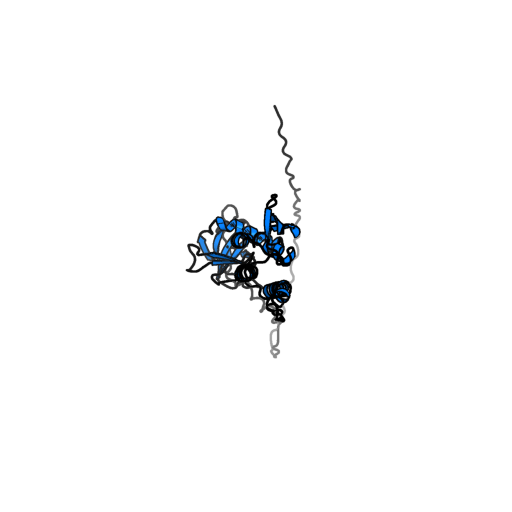 1.00 84.25 196 ALA A C 1
ATOM 1542 O O . ALA A 1 196 ? 14.159 -4.472 -18.166 1.00 84.25 196 ALA A O 1
ATOM 1543 N N . LEU A 1 197 ? 16.301 -3.917 -17.796 1.00 84.12 197 LEU A N 1
ATOM 1544 C CA . LEU A 1 197 ? 16.131 -3.594 -16.373 1.00 84.12 197 LEU A CA 1
ATOM 1545 C C . LEU A 1 197 ? 16.456 -2.126 -16.079 1.00 84.12 197 LEU A C 1
ATOM 1547 O O . LEU A 1 197 ? 17.250 -1.545 -16.806 1.00 84.12 197 LEU A O 1
ATOM 1551 N N . PRO A 1 198 ? 15.915 -1.509 -15.017 1.00 88.12 198 PRO A N 1
ATOM 1552 C CA . PRO A 1 198 ? 16.224 -0.123 -14.672 1.00 88.12 198 PRO A CA 1
ATOM 1553 C C . PRO A 1 198 ? 17.718 0.079 -14.410 1.00 88.12 198 PRO A C 1
ATOM 1555 O O . PRO A 1 198 ? 18.327 -0.656 -13.629 1.00 88.12 198 PRO A O 1
ATOM 1558 N N . GLU A 1 199 ? 18.316 1.103 -15.017 1.00 86.25 199 GLU A N 1
ATOM 1559 C CA . GLU A 1 199 ? 19.742 1.372 -14.832 1.00 86.25 199 GLU A CA 1
ATOM 1560 C C . GLU A 1 199 ? 20.049 1.870 -13.406 1.00 86.25 199 GLU A C 1
ATOM 1562 O O . GLU A 1 199 ? 21.018 1.428 -12.770 1.00 86.25 199 GLU A O 1
ATOM 1567 N N . ASN A 1 200 ? 19.211 2.783 -12.902 1.00 85.88 200 ASN A N 1
ATOM 1568 C CA . ASN A 1 200 ? 19.342 3.404 -11.586 1.00 85.88 200 ASN A CA 1
ATOM 1569 C C . ASN A 1 200 ? 18.491 2.665 -10.543 1.00 85.88 200 ASN A C 1
ATOM 1571 O O . ASN A 1 200 ? 17.353 3.033 -10.251 1.00 85.88 200 ASN A O 1
ATOM 1575 N N . LEU A 1 201 ? 19.070 1.611 -9.967 1.00 79.50 201 LEU A N 1
ATOM 1576 C CA . LEU A 1 201 ? 18.407 0.768 -8.972 1.00 79.50 201 LEU A CA 1
ATOM 1577 C C . LEU A 1 201 ? 17.952 1.495 -7.697 1.00 79.50 201 LEU A C 1
ATOM 1579 O O . LEU A 1 201 ? 16.838 1.221 -7.258 1.00 79.50 201 LEU A O 1
ATOM 1583 N N . PRO A 1 202 ? 18.753 2.383 -7.070 1.00 81.19 202 PRO A N 1
ATOM 1584 C CA . PRO A 1 202 ? 18.294 3.125 -5.897 1.00 81.19 202 PRO A CA 1
ATOM 1585 C C . PRO A 1 202 ? 17.071 3.996 -6.182 1.00 81.19 202 PRO A C 1
ATOM 1587 O O . PRO A 1 202 ? 16.126 3.996 -5.395 1.00 81.19 202 PRO A O 1
ATOM 1590 N N . LEU A 1 203 ? 17.068 4.695 -7.322 1.00 84.69 203 LEU A N 1
ATOM 1591 C CA . LEU A 1 203 ? 15.915 5.483 -7.753 1.00 84.69 203 LEU A CA 1
ATOM 1592 C C . LEU A 1 203 ? 14.702 4.574 -7.967 1.00 84.69 203 LEU A C 1
ATOM 1594 O O . LEU A 1 203 ? 13.633 4.826 -7.416 1.00 84.69 203 LEU A O 1
ATOM 1598 N N . PHE A 1 204 ? 14.889 3.479 -8.705 1.00 86.38 204 PHE A N 1
ATOM 1599 C CA . PHE A 1 204 ? 13.825 2.523 -8.982 1.00 86.38 204 PHE A CA 1
ATOM 1600 C C . PHE A 1 204 ? 13.246 1.899 -7.708 1.00 86.38 204 PHE A C 1
ATOM 1602 O O . PHE A 1 204 ? 12.032 1.802 -7.588 1.00 86.38 204 PHE A O 1
ATOM 1609 N N . ALA A 1 205 ? 14.067 1.552 -6.713 1.00 82.69 205 ALA A N 1
ATOM 1610 C CA . ALA A 1 205 ? 13.592 0.986 -5.449 1.00 82.69 205 ALA A CA 1
ATOM 1611 C C . ALA A 1 205 ? 12.591 1.904 -4.719 1.00 82.69 205 ALA A C 1
ATOM 1613 O O . ALA A 1 205 ? 11.644 1.411 -4.112 1.00 82.69 205 ALA A O 1
ATOM 1614 N N . GLY A 1 206 ? 12.754 3.229 -4.821 1.00 83.31 206 GLY A N 1
ATOM 1615 C CA . GLY A 1 206 ? 11.806 4.206 -4.268 1.00 83.31 206 GLY A CA 1
ATOM 1616 C C . GLY A 1 206 ? 10.540 4.421 -5.111 1.00 83.31 206 GLY A C 1
ATOM 1617 O O . GLY A 1 206 ? 9.565 4.999 -4.623 1.00 83.31 206 GLY A O 1
ATOM 1618 N N . LEU A 1 207 ? 10.544 3.971 -6.368 1.00 88.88 207 LEU A N 1
ATOM 1619 C CA . LEU A 1 207 ? 9.451 4.148 -7.329 1.00 88.88 207 LEU A CA 1
ATOM 1620 C C . LEU A 1 207 ? 8.699 2.849 -7.640 1.00 88.88 207 LEU A C 1
ATOM 1622 O O . LEU A 1 207 ? 7.573 2.915 -8.117 1.00 88.88 207 LEU A O 1
ATOM 1626 N N . ARG A 1 208 ? 9.289 1.681 -7.360 1.00 89.19 208 ARG A N 1
ATOM 1627 C CA . ARG A 1 208 ? 8.833 0.370 -7.852 1.00 89.19 208 ARG A CA 1
ATOM 1628 C C . ARG A 1 208 ? 7.359 0.080 -7.565 1.00 89.19 208 ARG A C 1
ATOM 1630 O O . ARG A 1 208 ? 6.656 -0.409 -8.436 1.00 89.19 208 ARG A O 1
ATOM 1637 N N . PHE A 1 209 ? 6.867 0.477 -6.392 1.00 92.25 209 PHE A N 1
ATOM 1638 C CA . PHE A 1 209 ? 5.477 0.267 -5.972 1.00 92.25 209 PHE A CA 1
ATOM 1639 C C . PHE A 1 209 ? 4.538 1.431 -6.277 1.00 92.25 209 PHE A C 1
ATOM 1641 O O . PHE A 1 209 ? 3.381 1.407 -5.855 1.00 92.25 209 PHE A O 1
ATOM 1648 N N . 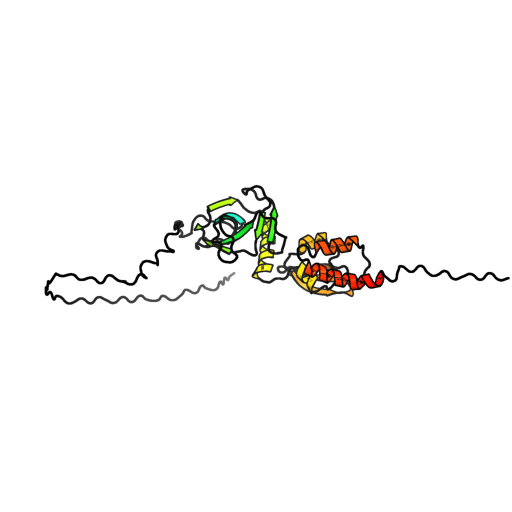ARG A 1 210 ? 5.013 2.474 -6.963 1.00 93.94 210 ARG A N 1
ATOM 1649 C CA . ARG A 1 210 ? 4.152 3.597 -7.316 1.00 93.94 210 ARG A CA 1
ATOM 1650 C C . ARG A 1 210 ? 3.203 3.185 -8.445 1.00 93.94 210 ARG A C 1
ATOM 1652 O O . ARG A 1 210 ? 3.684 2.714 -9.481 1.00 93.94 210 ARG A O 1
ATOM 1659 N N . PRO A 1 211 ? 1.888 3.393 -8.279 1.00 96.94 211 PRO A N 1
ATOM 1660 C CA . PRO A 1 211 ? 0.923 3.205 -9.347 1.00 96.94 211 PRO A CA 1
ATOM 1661 C C . PRO A 1 211 ? 1.256 4.116 -10.527 1.00 96.94 211 PRO A C 1
ATOM 1663 O O . PRO A 1 211 ? 1.435 5.330 -10.383 1.00 96.94 211 PRO A O 1
ATOM 1666 N N . SER A 1 212 ? 1.393 3.495 -11.687 1.00 96.56 212 SER A N 1
ATOM 1667 C CA . SER A 1 212 ? 1.962 4.075 -12.892 1.00 96.56 212 SER A CA 1
ATOM 1668 C C . SER A 1 212 ? 1.190 3.587 -14.112 1.00 96.56 212 SER A C 1
ATOM 1670 O O . SER A 1 212 ? 0.634 2.491 -14.131 1.00 96.56 212 SER A O 1
ATOM 1672 N N . ARG A 1 213 ? 1.176 4.399 -15.166 1.00 95.94 213 ARG A N 1
ATOM 1673 C CA . ARG A 1 213 ? 0.572 4.068 -16.456 1.00 95.94 213 ARG A CA 1
ATOM 1674 C C . ARG A 1 213 ? 1.653 4.019 -17.517 1.00 95.94 213 ARG A C 1
ATOM 1676 O O . ARG A 1 213 ? 2.459 4.941 -17.644 1.00 95.94 213 ARG A O 1
ATOM 1683 N N . PHE A 1 214 ? 1.639 2.937 -18.282 1.00 95.94 214 PHE A N 1
ATOM 1684 C CA . PHE A 1 214 ? 2.549 2.731 -19.396 1.00 95.94 214 PHE A CA 1
ATOM 1685 C C . PHE A 1 214 ? 2.232 3.704 -20.537 1.00 95.94 214 PHE A C 1
ATOM 1687 O O . PHE A 1 214 ? 1.063 3.894 -20.878 1.00 95.94 214 PHE A O 1
ATOM 1694 N N . ILE A 1 215 ? 3.272 4.312 -21.110 1.00 96.19 215 ILE A N 1
ATOM 1695 C CA . ILE A 1 215 ? 3.168 5.137 -22.321 1.00 96.19 215 ILE A CA 1
ATOM 1696 C C . ILE A 1 215 ? 3.860 4.419 -23.478 1.00 96.19 215 ILE A C 1
ATOM 1698 O O . IL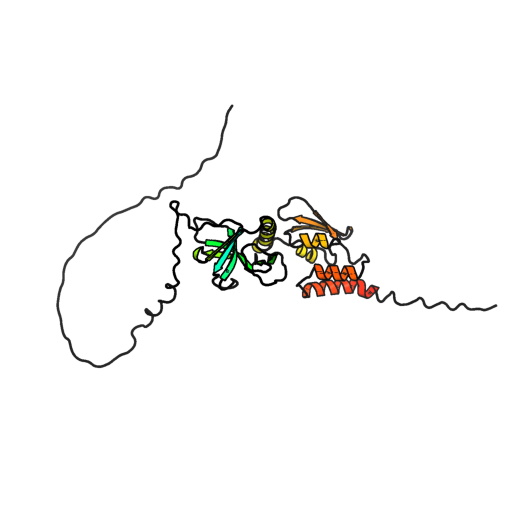E A 1 215 ? 3.262 4.241 -24.536 1.00 96.19 215 ILE A O 1
ATOM 1702 N N . GLY A 1 216 ? 5.099 3.971 -23.273 1.00 95.75 216 GLY A N 1
ATOM 1703 C CA . GLY A 1 216 ? 5.850 3.248 -24.291 1.00 95.75 216 GLY A CA 1
ATOM 1704 C C . GLY A 1 216 ? 7.231 2.827 -23.805 1.00 95.75 216 GLY A C 1
ATOM 1705 O O . GLY A 1 216 ? 7.791 3.431 -22.895 1.00 95.75 216 GLY A O 1
ATOM 1706 N N . TYR A 1 217 ? 7.798 1.804 -24.436 1.00 95.31 217 TYR A N 1
ATOM 1707 C CA . TYR A 1 217 ? 9.194 1.410 -24.260 1.00 95.31 217 TYR A CA 1
ATOM 1708 C C . TYR A 1 217 ? 9.896 1.489 -25.616 1.00 95.31 217 TYR A C 1
ATOM 1710 O O . TYR A 1 217 ? 9.383 0.969 -26.606 1.00 95.31 217 TYR A O 1
ATOM 1718 N N . CYS A 1 218 ? 11.046 2.165 -25.667 1.00 92.62 218 CYS A N 1
ATOM 1719 C CA . CYS A 1 218 ? 11.855 2.323 -26.873 1.00 92.62 218 CYS A CA 1
ATOM 1720 C C . CYS A 1 218 ? 13.149 1.500 -26.740 1.00 92.62 218 CYS A C 1
ATOM 1722 O O . CYS A 1 218 ? 14.101 1.983 -26.117 1.00 92.62 218 CYS A O 1
ATOM 1724 N N . PRO A 1 219 ? 13.232 0.296 -27.343 1.00 87.06 219 PRO A N 1
ATOM 1725 C CA . PRO A 1 219 ? 14.409 -0.568 -27.231 1.00 87.06 219 PRO A CA 1
ATOM 1726 C C . PRO A 1 219 ? 15.696 0.068 -27.767 1.00 87.06 219 PRO A C 1
ATOM 1728 O O . PRO A 1 219 ? 16.764 -0.157 -27.212 1.00 87.06 219 PRO A O 1
ATOM 1731 N N . ASP A 1 220 ? 15.605 0.902 -28.807 1.00 87.56 220 ASP A N 1
ATOM 1732 C CA . ASP A 1 220 ? 16.786 1.534 -29.417 1.00 87.56 220 ASP A CA 1
ATOM 1733 C C . ASP A 1 220 ? 17.418 2.609 -28.525 1.00 87.56 220 ASP A C 1
ATOM 1735 O O . ASP A 1 220 ? 18.613 2.888 -28.618 1.00 87.56 220 ASP A O 1
ATOM 1739 N N . ARG A 1 221 ? 16.611 3.221 -27.651 1.00 88.69 221 ARG A N 1
ATOM 1740 C CA . ARG A 1 221 ? 17.045 4.271 -26.719 1.00 88.69 221 ARG A CA 1
ATOM 1741 C C . ARG A 1 221 ? 17.232 3.751 -25.300 1.00 88.69 221 ARG A C 1
ATOM 1743 O O . ARG A 1 221 ? 17.733 4.490 -24.465 1.00 88.69 221 ARG A O 1
ATOM 1750 N N . ASP A 1 222 ? 16.841 2.505 -25.037 1.00 90.56 222 ASP A N 1
ATOM 1751 C CA . ASP A 1 222 ? 16.731 1.949 -23.692 1.00 90.56 222 ASP A CA 1
ATOM 1752 C C . ASP A 1 222 ? 15.958 2.878 -22.737 1.00 90.56 222 ASP A C 1
ATOM 1754 O O . ASP A 1 222 ? 16.368 3.117 -21.606 1.00 90.56 222 ASP A O 1
ATOM 1758 N N . GLU A 1 223 ? 14.828 3.426 -23.184 1.00 94.94 223 GLU A N 1
ATOM 1759 C CA . GLU A 1 223 ? 14.007 4.336 -22.375 1.00 94.94 223 GLU A CA 1
ATOM 1760 C C . GLU A 1 223 ? 12.589 3.790 -22.217 1.00 94.94 223 GLU A C 1
ATOM 1762 O O . GLU A 1 223 ? 11.908 3.493 -23.204 1.00 94.94 223 GLU A O 1
ATOM 1767 N N . LEU A 1 224 ? 12.136 3.689 -20.966 1.00 95.69 224 LEU A N 1
ATOM 1768 C CA . LEU A 1 224 ? 10.737 3.477 -20.610 1.00 95.69 224 LEU A CA 1
ATOM 1769 C C . LEU A 1 224 ? 10.089 4.835 -20.322 1.00 95.69 224 LEU A C 1
ATOM 1771 O O . LEU A 1 224 ? 10.497 5.529 -19.391 1.00 95.69 224 LEU A O 1
ATOM 1775 N N . ALA A 1 225 ? 9.058 5.181 -21.087 1.00 96.75 225 ALA A N 1
ATOM 1776 C CA . ALA A 1 225 ? 8.178 6.309 -20.816 1.00 96.75 225 ALA A CA 1
ATOM 1777 C C . ALA A 1 225 ? 6.957 5.837 -20.015 1.00 96.75 225 ALA A C 1
ATOM 1779 O O . ALA A 1 225 ? 6.256 4.887 -20.392 1.00 96.75 225 ALA A O 1
ATOM 1780 N N . TYR A 1 226 ? 6.690 6.519 -18.907 1.00 96.25 226 TYR A N 1
ATOM 1781 C CA . TYR A 1 226 ? 5.558 6.244 -18.028 1.00 96.25 226 TYR A CA 1
ATOM 1782 C C . TYR A 1 226 ? 5.007 7.550 -17.453 1.00 96.25 226 TYR A C 1
ATOM 1784 O O . TYR A 1 226 ? 5.616 8.607 -17.567 1.00 96.25 226 TYR A O 1
ATOM 1792 N N . ARG A 1 227 ? 3.841 7.486 -16.822 1.00 96.25 227 ARG A N 1
ATOM 1793 C CA . ARG A 1 227 ? 3.319 8.568 -15.973 1.00 96.25 227 ARG A CA 1
ATOM 1794 C C . ARG A 1 227 ? 2.829 7.984 -14.665 1.00 96.25 227 ARG A C 1
ATOM 1796 O O . ARG A 1 227 ? 2.356 6.848 -14.649 1.00 96.25 227 ARG A O 1
ATOM 1803 N N . LEU A 1 228 ? 2.898 8.747 -13.584 1.00 94.56 228 LEU A N 1
ATOM 1804 C CA . LEU A 1 228 ? 2.238 8.353 -12.342 1.00 94.56 228 LEU A CA 1
ATOM 1805 C C . LEU A 1 228 ? 0.715 8.433 -12.529 1.00 94.56 228 LEU A C 1
ATOM 1807 O O . LEU A 1 228 ? 0.215 9.271 -13.276 1.00 94.56 228 LEU A O 1
ATOM 1811 N N . TRP A 1 229 ? -0.031 7.532 -11.888 1.00 94.12 229 TRP A N 1
ATOM 1812 C CA . TRP A 1 229 ? -1.486 7.393 -12.079 1.00 94.12 229 TRP A CA 1
ATOM 1813 C C . TRP A 1 229 ? -2.278 8.695 -11.856 1.00 94.12 229 TRP A C 1
ATOM 1815 O O . TRP A 1 229 ? -3.271 8.944 -12.539 1.00 94.12 229 TRP A O 1
ATOM 1825 N N . ASN A 1 230 ? -1.816 9.524 -10.918 1.00 92.75 230 ASN A N 1
ATOM 1826 C CA . ASN A 1 230 ? -2.422 10.785 -10.503 1.00 92.75 230 ASN A CA 1
ATOM 1827 C C . ASN A 1 230 ? -1.724 12.019 -11.094 1.00 92.75 230 ASN A C 1
ATOM 1829 O O . ASN A 1 230 ? -2.026 13.138 -10.682 1.00 92.75 230 ASN A O 1
ATOM 1833 N N . GLU A 1 231 ? -0.793 11.835 -12.029 1.00 93.69 231 GLU A N 1
ATOM 1834 C CA . GLU A 1 231 ? -0.057 12.926 -12.658 1.00 93.69 231 GLU A CA 1
ATOM 1835 C C . GLU A 1 231 ? -0.282 12.950 -14.170 1.00 93.69 231 GLU A C 1
ATOM 1837 O O . GLU A 1 231 ? -0.503 11.936 -14.834 1.00 93.69 231 GLU A O 1
ATOM 1842 N N . THR A 1 232 ? -0.222 14.152 -14.735 1.00 92.81 232 THR A N 1
ATOM 1843 C CA . THR A 1 232 ? -0.304 14.370 -16.185 1.00 92.81 232 THR A CA 1
ATOM 1844 C C . THR A 1 232 ? 1.064 14.343 -16.852 1.00 92.81 232 THR A C 1
ATOM 1846 O O . THR A 1 232 ? 1.151 14.172 -18.067 1.00 92.81 232 THR A O 1
ATOM 1849 N N . LYS A 1 233 ? 2.130 14.516 -16.067 1.00 96.56 233 LYS A N 1
ATOM 1850 C CA . LYS A 1 233 ? 3.499 14.612 -16.554 1.00 96.56 233 LYS A CA 1
ATOM 1851 C C . LYS A 1 233 ? 4.023 13.239 -16.981 1.00 96.56 233 LYS A C 1
ATOM 1853 O O . LYS A 1 233 ? 3.918 12.264 -16.242 1.00 96.56 233 LYS A O 1
ATOM 1858 N N . GLU A 1 234 ? 4.625 13.195 -18.166 1.00 95.94 234 GLU A N 1
ATOM 1859 C CA . GLU A 1 234 ? 5.431 12.060 -18.613 1.00 95.94 234 GLU A CA 1
ATOM 1860 C C . GLU A 1 234 ? 6.788 12.067 -17.898 1.00 95.94 234 GLU A C 1
ATOM 1862 O O . GLU A 1 234 ? 7.489 13.082 -17.842 1.00 95.94 234 GLU A O 1
ATOM 1867 N N . GLU A 1 235 ? 7.160 10.906 -17.379 1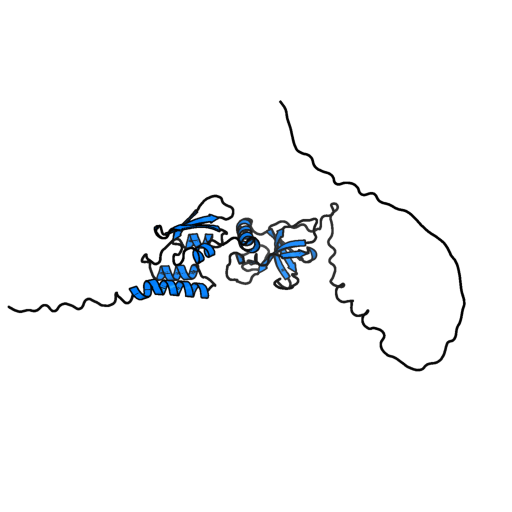.00 95.44 235 GLU A N 1
ATOM 1868 C CA . GLU A 1 235 ? 8.464 10.606 -16.815 1.00 95.44 235 GLU A CA 1
ATOM 1869 C C . GLU A 1 235 ? 9.179 9.544 -17.651 1.00 95.44 235 GLU A C 1
ATOM 1871 O O . GLU A 1 235 ? 8.573 8.794 -18.424 1.00 95.44 235 GLU A O 1
ATOM 1876 N N . ARG A 1 236 ? 10.503 9.488 -17.491 1.00 95.00 236 ARG A N 1
ATOM 1877 C CA . ARG A 1 236 ? 11.366 8.563 -18.223 1.00 95.00 236 ARG A CA 1
ATOM 1878 C C . ARG A 1 236 ? 12.288 7.829 -17.278 1.00 95.00 236 ARG A C 1
ATOM 1880 O O . ARG A 1 236 ? 12.911 8.438 -16.409 1.00 95.00 236 ARG A O 1
ATOM 1887 N N . LEU A 1 237 ? 12.392 6.526 -17.491 1.00 93.69 237 LEU A N 1
ATOM 1888 C CA . LEU A 1 237 ? 13.312 5.651 -16.790 1.00 93.69 237 LEU A CA 1
ATOM 1889 C C . LEU A 1 237 ? 14.307 5.074 -17.793 1.00 93.69 237 LEU A C 1
ATOM 1891 O O . LEU A 1 237 ? 13.921 4.386 -18.740 1.00 93.69 237 LEU A O 1
ATOM 1895 N N . THR A 1 238 ? 15.590 5.355 -17.575 1.00 93.00 238 THR A N 1
ATOM 1896 C CA . THR A 1 238 ? 16.672 4.745 -18.348 1.00 93.00 238 THR A CA 1
ATOM 1897 C C . THR A 1 238 ? 16.802 3.274 -17.975 1.00 93.00 238 THR A C 1
ATOM 1899 O O . THR A 1 238 ? 16.885 2.905 -16.798 1.00 93.00 238 THR A O 1
ATOM 1902 N N . MET A 1 239 ? 16.824 2.439 -19.001 1.00 90.50 239 MET A N 1
ATOM 1903 C CA . MET A 1 239 ? 16.890 0.993 -18.929 1.00 90.50 239 MET A CA 1
ATOM 1904 C C . MET A 1 239 ? 18.287 0.512 -19.335 1.00 90.50 239 MET A C 1
ATOM 1906 O O . MET A 1 239 ? 19.076 1.207 -19.969 1.00 90.50 239 MET A O 1
ATOM 1910 N N . LEU A 1 240 ? 18.597 -0.718 -18.963 1.00 86.38 240 LEU A N 1
ATOM 1911 C CA . LEU A 1 240 ? 19.818 -1.421 -19.291 1.00 86.38 240 LEU A CA 1
ATOM 1912 C C . LEU A 1 240 ? 19.437 -2.676 -20.064 1.00 86.38 240 LEU A C 1
ATOM 1914 O O . LEU A 1 240 ? 18.932 -3.645 -19.489 1.00 86.38 240 LEU A O 1
ATOM 1918 N N . SER A 1 241 ? 19.679 -2.650 -21.373 1.00 81.44 241 SER A N 1
ATOM 1919 C CA . SER A 1 241 ? 19.473 -3.815 -22.222 1.00 81.44 241 SER A CA 1
ATOM 1920 C C . SER A 1 241 ? 20.536 -4.890 -21.972 1.00 81.44 241 SER A C 1
ATOM 1922 O O . SER A 1 241 ? 21.721 -4.564 -21.845 1.00 81.44 241 SER A O 1
ATOM 1924 N N . PRO A 1 242 ? 20.159 -6.184 -21.999 1.00 71.56 242 PRO A N 1
ATOM 1925 C CA . PRO A 1 242 ? 21.103 -7.302 -21.986 1.00 71.56 242 PRO A CA 1
ATOM 1926 C C . PRO A 1 242 ? 22.040 -7.326 -23.202 1.00 71.56 242 PRO A C 1
ATOM 1928 O O . PRO A 1 242 ? 22.991 -8.094 -23.231 1.00 71.56 242 PRO A O 1
ATOM 1931 N N . LYS A 1 243 ? 21.804 -6.511 -24.236 1.00 71.50 243 LYS A N 1
ATOM 1932 C CA . LYS A 1 243 ? 22.740 -6.396 -25.365 1.00 71.50 243 LYS A CA 1
ATOM 1933 C C . LYS A 1 243 ? 23.980 -5.570 -25.015 1.00 71.50 243 LYS A C 1
ATOM 1935 O O . LYS A 1 243 ? 24.996 -5.679 -25.695 1.00 71.50 243 LYS A O 1
ATOM 1940 N N . LYS A 1 244 ? 23.914 -4.738 -23.971 1.00 73.50 244 LYS A N 1
ATOM 1941 C CA . LYS A 1 244 ? 25.048 -3.937 -23.501 1.00 73.50 244 LYS A CA 1
ATOM 1942 C C . LYS A 1 244 ? 25.838 -4.755 -22.474 1.00 73.50 244 LYS A C 1
ATOM 1944 O O . LYS A 1 244 ? 25.225 -5.356 -21.596 1.00 73.50 244 LYS A O 1
ATOM 1949 N N . PRO A 1 245 ? 27.175 -4.828 -22.542 1.00 67.56 245 PRO A N 1
ATOM 1950 C CA . PRO A 1 245 ? 27.952 -5.525 -21.523 1.00 67.56 245 PRO A CA 1
ATOM 1951 C C . PRO A 1 245 ? 27.847 -4.787 -20.181 1.00 67.56 245 PRO A C 1
ATOM 1953 O O . PRO A 1 245 ? 28.022 -3.572 -20.106 1.00 67.56 245 PRO A O 1
ATOM 1956 N N . PHE A 1 246 ? 27.577 -5.518 -19.099 1.00 72.75 246 PHE A N 1
ATOM 1957 C CA . PHE A 1 246 ? 27.599 -4.975 -17.740 1.00 72.75 246 PHE A CA 1
ATOM 1958 C C . PHE A 1 246 ? 28.105 -6.016 -16.739 1.00 72.75 246 PHE A C 1
ATOM 1960 O O . PHE A 1 246 ? 28.092 -7.218 -16.997 1.00 72.75 246 PHE A O 1
ATOM 1967 N N . SER A 1 247 ? 28.592 -5.559 -15.581 1.00 73.62 247 SER A N 1
ATOM 1968 C CA . SER A 1 247 ? 29.264 -6.455 -14.636 1.00 73.62 247 SER A CA 1
ATOM 1969 C C . SER A 1 247 ? 28.313 -7.500 -14.036 1.00 73.62 247 SER A C 1
ATOM 1971 O O . SER A 1 247 ? 27.186 -7.196 -13.639 1.00 73.62 247 SER A O 1
ATOM 1973 N N . ILE A 1 248 ? 28.803 -8.735 -13.873 1.00 68.38 248 ILE A N 1
ATOM 1974 C CA . ILE A 1 248 ? 28.064 -9.850 -13.248 1.00 68.38 248 ILE A CA 1
ATOM 1975 C C . ILE A 1 248 ? 27.561 -9.466 -11.846 1.00 68.38 248 ILE A C 1
ATOM 1977 O O . ILE A 1 248 ? 26.451 -9.824 -11.446 1.00 68.38 248 ILE A O 1
ATOM 1981 N N . LYS A 1 249 ? 28.354 -8.689 -11.096 1.00 73.31 249 LYS A N 1
ATOM 1982 C CA . LYS A 1 249 ? 27.959 -8.150 -9.788 1.00 73.31 249 LYS A CA 1
ATOM 1983 C C . LYS A 1 249 ? 26.739 -7.229 -9.908 1.00 73.31 249 LYS A C 1
ATOM 1985 O O . LYS A 1 249 ? 25.811 -7.358 -9.115 1.00 73.31 249 LYS A O 1
ATOM 1990 N N . ARG A 1 250 ? 26.706 -6.351 -10.918 1.00 67.50 250 ARG A N 1
ATOM 1991 C CA . ARG A 1 250 ? 25.568 -5.461 -11.203 1.00 67.50 250 ARG A CA 1
ATOM 1992 C C . ARG A 1 250 ? 24.328 -6.268 -11.618 1.00 67.50 250 ARG A C 1
ATOM 1994 O O . ARG A 1 250 ? 23.260 -5.988 -11.088 1.00 67.50 250 ARG A O 1
ATOM 2001 N N . LYS A 1 251 ? 24.477 -7.341 -12.413 1.00 69.50 251 LYS A N 1
ATOM 2002 C CA . LYS A 1 251 ? 23.399 -8.308 -12.743 1.00 69.50 251 LYS A CA 1
ATOM 2003 C C . LYS A 1 251 ? 22.788 -8.967 -11.515 1.00 69.50 251 LYS A C 1
ATOM 2005 O O . LYS A 1 251 ? 21.575 -8.933 -11.339 1.00 69.50 251 LYS A O 1
ATOM 2010 N N . LYS A 1 252 ? 23.614 -9.543 -10.640 1.00 69.62 252 LYS A N 1
ATOM 2011 C CA . LYS A 1 252 ? 23.123 -10.206 -9.421 1.00 69.62 252 LYS A CA 1
ATOM 2012 C C . LYS A 1 252 ? 22.364 -9.234 -8.513 1.00 69.62 252 LYS A C 1
ATOM 2014 O O . LYS A 1 252 ? 21.336 -9.606 -7.955 1.00 69.62 252 LYS A O 1
ATOM 2019 N N . THR A 1 253 ? 22.833 -7.991 -8.405 1.00 69.75 253 THR A N 1
ATOM 2020 C CA . THR A 1 253 ? 22.155 -6.938 -7.634 1.00 69.75 253 THR A CA 1
ATOM 2021 C C . THR A 1 253 ? 20.831 -6.511 -8.272 1.00 69.75 253 THR A C 1
ATOM 2023 O O . THR A 1 253 ? 19.837 -6.400 -7.559 1.00 69.75 253 THR A O 1
ATOM 2026 N N . LEU A 1 254 ? 20.795 -6.332 -9.598 1.00 67.00 254 LEU A N 1
ATOM 2027 C CA . LEU A 1 254 ? 19.578 -6.028 -10.363 1.00 67.00 254 LEU A CA 1
ATOM 2028 C C . LEU A 1 254 ? 18.499 -7.091 -10.125 1.00 67.00 254 LEU A C 1
ATOM 2030 O O . LEU A 1 254 ? 17.399 -6.768 -9.687 1.00 67.00 254 LEU A O 1
ATOM 2034 N N . MET A 1 255 ? 18.857 -8.364 -10.300 1.00 68.38 255 MET A N 1
ATOM 2035 C CA . MET A 1 255 ? 17.950 -9.500 -10.113 1.00 68.38 255 MET A CA 1
ATOM 2036 C C . MET A 1 255 ? 17.455 -9.635 -8.668 1.00 68.38 255 MET A C 1
ATOM 2038 O O . MET A 1 255 ? 16.280 -9.899 -8.435 1.00 68.38 255 MET A O 1
ATOM 2042 N N . LYS A 1 256 ? 18.333 -9.434 -7.678 1.00 69.50 256 LYS A N 1
ATOM 2043 C CA . LYS A 1 256 ? 17.950 -9.514 -6.261 1.00 69.50 256 LYS A CA 1
ATOM 2044 C C . LYS A 1 256 ? 16.964 -8.409 -5.863 1.00 69.50 256 LYS A C 1
ATOM 2046 O O . LYS A 1 256 ? 16.080 -8.665 -5.054 1.00 69.50 256 LYS A O 1
ATOM 2051 N N . ASN A 1 257 ? 17.133 -7.200 -6.398 1.00 63.31 257 ASN A N 1
ATOM 2052 C CA . ASN A 1 257 ? 16.312 -6.047 -6.027 1.00 63.31 257 ASN A CA 1
ATOM 2053 C C . ASN A 1 257 ? 14.964 -6.014 -6.762 1.00 63.31 257 ASN A C 1
ATOM 2055 O O . ASN A 1 257 ? 13.980 -5.579 -6.175 1.00 63.31 257 ASN A O 1
ATOM 2059 N N . MET A 1 258 ? 14.924 -6.482 -8.012 1.00 65.88 258 MET A N 1
ATOM 2060 C CA . MET A 1 258 ? 13.714 -6.542 -8.846 1.00 65.88 258 MET A CA 1
ATOM 2061 C C . MET A 1 258 ? 12.745 -7.663 -8.456 1.00 65.88 258 MET A C 1
ATOM 2063 O O . MET A 1 258 ? 11.546 -7.528 -8.644 1.00 65.88 258 MET A O 1
ATOM 2067 N N . PHE A 1 259 ? 13.260 -8.790 -7.961 1.00 63.06 259 PHE A N 1
ATOM 2068 C CA . PHE A 1 259 ? 12.455 -9.994 -7.728 1.00 63.06 259 PHE A CA 1
ATOM 2069 C C . PHE A 1 259 ? 12.476 -10.441 -6.263 1.00 63.06 259 PHE A C 1
ATOM 2071 O O . PHE A 1 259 ? 12.346 -11.628 -5.960 1.00 63.06 259 PHE A O 1
ATOM 2078 N N . TYR A 1 260 ? 12.684 -9.508 -5.328 1.00 56.69 260 TYR A N 1
ATOM 2079 C CA . TYR A 1 260 ? 12.701 -9.840 -3.905 1.00 56.69 260 TYR A CA 1
ATOM 2080 C C . TYR A 1 260 ? 11.348 -10.430 -3.476 1.00 56.69 260 TYR A C 1
ATOM 2082 O O . TYR A 1 260 ? 10.344 -9.724 -3.448 1.00 56.69 260 TYR A O 1
ATOM 2090 N N . GLY A 1 261 ? 11.336 -11.721 -3.131 1.00 55.59 261 GLY A N 1
ATOM 2091 C CA . GLY A 1 261 ? 10.130 -12.442 -2.711 1.00 55.59 261 GLY A CA 1
ATOM 2092 C C . GLY A 1 261 ? 9.333 -13.115 -3.835 1.00 55.59 261 GLY A C 1
ATOM 2093 O O . GLY A 1 261 ? 8.282 -13.674 -3.542 1.00 55.59 261 GLY A O 1
ATOM 2094 N N . CYS A 1 262 ? 9.817 -13.101 -5.084 1.00 62.69 262 CYS A N 1
ATOM 2095 C CA . CYS A 1 262 ? 9.184 -13.777 -6.224 1.00 62.69 262 CYS A CA 1
ATOM 2096 C C . CYS A 1 262 ? 10.213 -14.631 -6.993 1.00 62.69 262 CYS A C 1
ATOM 2098 O O . CYS A 1 262 ? 10.734 -14.229 -8.035 1.00 62.69 262 CYS A O 1
ATOM 2100 N N . GLU A 1 263 ? 10.559 -15.801 -6.440 1.00 67.06 263 GLU A N 1
ATOM 2101 C CA . GLU A 1 263 ? 11.644 -16.655 -6.960 1.00 67.06 263 GLU A CA 1
ATOM 2102 C C . GLU A 1 263 ? 11.345 -17.255 -8.348 1.00 67.06 263 GLU A C 1
ATOM 2104 O O . GLU A 1 263 ? 12.274 -17.453 -9.127 1.00 67.06 263 GLU A O 1
ATOM 2109 N N . GLU A 1 264 ? 10.075 -17.479 -8.704 1.00 66.19 264 GLU A N 1
ATOM 2110 C CA . GLU A 1 264 ? 9.685 -17.995 -10.030 1.00 66.19 264 GLU A CA 1
ATOM 2111 C C . GLU A 1 264 ? 10.008 -16.996 -11.151 1.00 66.19 264 GLU A C 1
ATOM 2113 O O . GLU A 1 264 ? 10.722 -17.319 -12.098 1.00 66.19 264 GLU A O 1
ATOM 2118 N N . GLN A 1 265 ? 9.574 -15.741 -11.005 1.00 60.56 265 GLN A N 1
ATOM 2119 C CA . GLN A 1 265 ? 9.847 -14.683 -11.989 1.00 60.56 265 GLN A CA 1
ATOM 2120 C C . GLN A 1 265 ? 11.334 -14.328 -12.048 1.00 60.56 265 GLN A C 1
ATOM 2122 O O . GLN A 1 265 ? 11.869 -13.986 -13.104 1.00 60.56 265 GLN A O 1
ATOM 2127 N N . ARG A 1 266 ? 12.028 -14.448 -10.909 1.00 67.62 266 ARG A N 1
ATOM 2128 C CA . ARG A 1 266 ? 13.484 -14.331 -10.860 1.00 67.62 266 ARG A CA 1
ATOM 2129 C C . ARG A 1 266 ? 14.155 -15.402 -11.717 1.00 67.62 266 ARG A C 1
ATOM 2131 O O . ARG A 1 266 ? 15.130 -15.077 -12.392 1.00 67.62 266 ARG A O 1
ATOM 2138 N N . ALA A 1 267 ? 13.682 -16.647 -11.660 1.00 68.06 267 ALA A N 1
ATOM 2139 C CA . ALA A 1 267 ? 14.236 -17.756 -12.429 1.00 68.06 267 ALA A CA 1
ATOM 2140 C C . ALA A 1 267 ? 14.011 -17.567 -13.937 1.00 68.06 267 ALA A C 1
ATOM 2142 O O . ALA A 1 267 ? 14.971 -17.677 -14.694 1.00 68.06 267 ALA A O 1
ATOM 2143 N N . GLU A 1 268 ? 12.807 -17.172 -14.360 1.00 66.50 268 GLU A N 1
ATOM 2144 C CA . GLU A 1 268 ? 12.484 -16.894 -15.772 1.00 66.50 268 GLU A CA 1
ATOM 2145 C C . GLU A 1 268 ? 13.354 -15.766 -16.352 1.00 66.50 268 GLU A C 1
ATOM 2147 O O . GLU A 1 268 ? 13.965 -15.895 -17.417 1.00 66.50 268 GLU A O 1
ATOM 2152 N N . ALA A 1 269 ? 13.490 -14.661 -15.612 1.00 64.62 269 ALA A N 1
ATOM 2153 C CA . ALA A 1 269 ? 14.372 -13.578 -16.020 1.00 64.62 269 ALA A CA 1
ATOM 2154 C C . ALA A 1 269 ? 15.847 -14.026 -16.033 1.00 64.62 269 ALA A C 1
ATOM 2156 O O . ALA A 1 269 ? 16.586 -13.665 -16.951 1.00 64.62 269 ALA A O 1
ATOM 2157 N N . LEU A 1 270 ? 16.291 -14.840 -15.064 1.00 70.31 270 LEU A N 1
ATOM 2158 C CA . LEU A 1 270 ? 17.651 -15.391 -15.048 1.00 70.31 270 LEU A CA 1
ATOM 2159 C C . LEU A 1 270 ? 17.918 -16.256 -16.287 1.00 70.31 270 LEU A C 1
ATOM 2161 O O . LEU A 1 270 ? 18.958 -16.065 -16.914 1.00 70.31 270 LEU A O 1
ATOM 2165 N N . GLU A 1 271 ? 16.983 -17.133 -16.655 1.00 72.50 271 GLU A N 1
ATOM 2166 C CA . GLU A 1 271 ? 17.068 -18.014 -17.823 1.00 72.50 271 GLU A CA 1
ATOM 2167 C C . GLU A 1 271 ? 17.181 -17.207 -19.121 1.00 72.50 271 GLU A C 1
ATOM 2169 O O . GLU A 1 271 ? 18.076 -17.452 -19.931 1.00 72.50 271 GLU A O 1
ATOM 2174 N N . LEU A 1 272 ? 16.351 -16.171 -19.294 1.00 67.12 272 LEU A N 1
ATOM 2175 C CA . LEU A 1 272 ? 16.456 -15.255 -20.435 1.00 67.12 272 LEU A CA 1
ATOM 2176 C C . LEU A 1 272 ? 17.842 -14.611 -20.504 1.00 67.12 272 LEU A C 1
ATOM 2178 O O . LEU A 1 272 ? 18.479 -14.595 -21.557 1.00 67.12 272 LEU A O 1
ATOM 2182 N N . TYR A 1 273 ? 18.349 -14.117 -19.377 1.00 66.12 273 TYR A N 1
ATOM 2183 C CA . TYR A 1 273 ? 19.685 -13.539 -19.319 1.00 66.12 273 TYR A CA 1
ATOM 2184 C C . TYR A 1 273 ? 20.797 -14.564 -19.589 1.00 66.12 273 TYR A C 1
ATOM 2186 O O . TYR A 1 273 ? 21.800 -14.233 -20.217 1.00 66.12 273 TYR A O 1
ATOM 2194 N N . GLU A 1 274 ? 20.678 -15.786 -19.082 1.00 70.62 274 GLU A N 1
ATOM 2195 C CA . GLU A 1 274 ? 21.630 -16.865 -19.352 1.00 70.62 274 GLU A CA 1
ATOM 2196 C C . GLU A 1 274 ? 21.591 -17.293 -20.814 1.00 70.62 274 GLU A C 1
ATOM 2198 O O . GLU A 1 274 ? 22.642 -17.555 -21.382 1.00 70.62 274 GLU A O 1
ATOM 2203 N N . ARG A 1 275 ? 20.437 -17.242 -21.476 1.00 67.94 275 ARG A N 1
ATOM 2204 C CA . ARG A 1 275 ? 20.336 -17.460 -22.921 1.00 67.94 275 ARG A CA 1
ATOM 2205 C C . ARG A 1 275 ? 21.113 -16.414 -23.722 1.00 67.94 275 ARG A C 1
ATOM 2207 O O . ARG A 1 275 ? 21.797 -16.759 -24.677 1.00 67.94 275 ARG A O 1
ATOM 2214 N N . TYR A 1 276 ? 21.048 -15.144 -23.320 1.00 60.44 276 TYR A N 1
ATOM 2215 C CA . TYR A 1 276 ? 21.755 -14.059 -24.015 1.00 60.44 276 TYR A CA 1
ATOM 2216 C C . TYR A 1 276 ? 23.272 -14.045 -23.764 1.00 60.44 276 TYR A C 1
ATOM 2218 O O . TYR A 1 276 ? 24.025 -13.666 -24.657 1.00 60.44 276 TYR A O 1
ATOM 2226 N N . TYR A 1 277 ? 23.736 -14.449 -22.575 1.00 59.03 277 TYR A N 1
ATOM 2227 C CA . TYR A 1 277 ? 25.158 -14.370 -22.194 1.00 59.03 277 TYR A CA 1
ATOM 2228 C C . TYR A 1 277 ? 25.880 -15.728 -22.108 1.00 59.03 277 TYR A C 1
ATOM 2230 O O . TYR A 1 277 ? 27.109 -15.774 -22.144 1.00 59.03 277 TYR A O 1
ATOM 2238 N N . GLY A 1 278 ? 25.148 -16.834 -21.999 1.00 56.53 278 GLY A N 1
ATOM 2239 C CA . GLY A 1 278 ? 25.679 -18.192 -21.854 1.00 56.53 278 GLY A CA 1
ATOM 2240 C C . GLY A 1 278 ? 26.276 -18.758 -23.142 1.00 56.53 278 GLY A C 1
ATOM 2241 O O . GLY A 1 278 ? 27.239 -19.521 -23.072 1.00 56.53 278 GLY A O 1
ATOM 2242 N N . ASP A 1 279 ? 25.790 -18.316 -24.306 1.00 49.94 279 ASP A N 1
ATOM 2243 C CA . ASP A 1 279 ? 26.377 -18.662 -25.611 1.00 49.94 279 ASP A CA 1
ATOM 2244 C C . ASP A 1 279 ? 27.587 -17.783 -25.977 1.00 49.94 279 ASP A C 1
ATOM 2246 O O . ASP A 1 279 ? 28.463 -18.213 -26.729 1.00 49.94 279 ASP A O 1
ATOM 2250 N N . GLY A 1 280 ? 27.684 -16.574 -25.411 1.00 46.94 280 GLY A N 1
ATOM 2251 C CA . GLY A 1 280 ? 28.835 -15.681 -25.590 1.00 46.94 280 GLY A CA 1
ATOM 2252 C C . GLY A 1 280 ? 30.058 -16.112 -24.775 1.00 46.94 280 GLY A C 1
ATOM 2253 O O . GLY A 1 280 ? 31.175 -16.101 -25.283 1.00 46.94 280 GLY A O 1
ATOM 2254 N N . ALA A 1 281 ? 29.846 -16.586 -23.543 1.00 44.62 281 ALA A N 1
ATOM 2255 C CA . ALA A 1 281 ? 30.930 -16.999 -22.647 1.00 44.62 281 ALA A CA 1
ATOM 2256 C C . ALA A 1 281 ? 31.664 -18.279 -23.098 1.00 44.62 281 ALA A C 1
ATOM 2258 O O . ALA A 1 281 ? 32.809 -18.490 -22.716 1.00 44.62 281 ALA A O 1
ATOM 2259 N N . ARG A 1 282 ? 31.050 -19.125 -23.941 1.00 45.75 282 ARG A N 1
ATOM 2260 C CA . ARG A 1 282 ? 31.710 -20.332 -24.484 1.00 45.75 282 ARG A CA 1
ATOM 2261 C C . ARG A 1 282 ? 32.605 -20.064 -25.697 1.00 45.75 282 ARG A C 1
ATOM 2263 O O . ARG A 1 282 ? 33.311 -20.973 -26.125 1.00 45.75 282 ARG A O 1
ATOM 2270 N N . ARG A 1 283 ? 32.577 -18.857 -26.276 1.00 44.47 283 ARG A N 1
ATOM 2271 C CA . ARG A 1 283 ? 33.396 -18.509 -27.453 1.00 44.47 283 ARG A CA 1
ATOM 2272 C C . ARG A 1 283 ? 34.695 -17.772 -27.120 1.00 44.47 283 ARG A C 1
ATOM 2274 O O . ARG A 1 283 ? 35.564 -17.723 -27.981 1.00 44.47 283 ARG A O 1
ATOM 2281 N N . GLU A 1 284 ? 34.864 -17.262 -25.901 1.00 45.00 284 GLU A N 1
ATOM 2282 C CA . GLU A 1 284 ? 36.056 -16.482 -25.517 1.00 45.00 284 GLU A CA 1
ATOM 2283 C C . GLU A 1 284 ? 37.154 -17.290 -24.790 1.00 45.00 284 GLU A C 1
ATOM 2285 O O . GLU A 1 284 ? 38.200 -16.737 -24.467 1.00 45.00 284 GLU A O 1
ATOM 2290 N N . GLU A 1 285 ? 36.997 -18.608 -24.606 1.00 41.03 285 GLU A N 1
ATOM 2291 C CA . GLU A 1 285 ? 38.011 -19.476 -23.966 1.00 41.03 285 GLU A CA 1
ATOM 2292 C C . GLU A 1 285 ? 38.792 -20.387 -24.939 1.00 41.03 285 GLU A C 1
ATOM 2294 O O . GLU A 1 285 ? 39.276 -21.452 -24.555 1.00 41.03 285 GLU A O 1
ATOM 2299 N N . GLN A 1 286 ? 38.975 -19.995 -26.204 1.00 36.62 286 GLN A N 1
ATOM 2300 C CA . GLN A 1 286 ? 40.036 -20.595 -27.028 1.00 36.62 286 GLN A CA 1
ATOM 2301 C C . GLN A 1 286 ? 41.127 -19.561 -27.311 1.00 36.62 286 GLN A C 1
ATOM 2303 O O . GLN A 1 286 ? 40.900 -18.657 -28.117 1.00 36.62 286 GLN A O 1
ATOM 2308 N N . PRO A 1 287 ? 42.321 -19.673 -26.692 1.00 39.88 287 PRO A N 1
ATOM 2309 C CA . PRO A 1 287 ? 43.455 -18.884 -27.141 1.00 39.88 287 PRO A CA 1
ATOM 2310 C C . PRO A 1 287 ? 43.766 -19.264 -28.599 1.00 39.88 287 PRO A C 1
ATOM 2312 O O . PRO A 1 287 ? 43.619 -20.436 -28.973 1.00 39.88 287 PRO A O 1
ATOM 2315 N N . PRO A 1 288 ? 44.183 -18.305 -29.443 1.00 42.56 288 PRO A N 1
ATOM 2316 C CA . PRO A 1 288 ? 44.500 -18.591 -30.832 1.00 42.56 288 PRO A CA 1
ATOM 2317 C C . PRO A 1 288 ? 45.609 -19.645 -30.883 1.00 42.56 288 PRO A C 1
ATOM 2319 O O . PRO A 1 288 ? 46.671 -19.474 -30.282 1.00 42.56 288 PRO A O 1
ATOM 2322 N N . ARG A 1 289 ? 45.354 -20.757 -31.587 1.00 45.09 289 ARG A N 1
ATOM 2323 C CA . ARG A 1 289 ? 46.392 -21.742 -31.909 1.00 45.09 289 ARG A CA 1
ATOM 2324 C C . ARG A 1 289 ? 47.504 -21.005 -32.648 1.00 45.09 289 ARG A C 1
ATOM 2326 O O . ARG A 1 289 ? 47.282 -20.515 -33.751 1.00 45.09 289 ARG A O 1
ATOM 2333 N N . GLY A 1 290 ? 48.665 -20.904 -32.005 1.00 40.62 290 GLY A N 1
ATOM 2334 C CA . GLY A 1 290 ? 49.856 -20.302 -32.582 1.00 40.62 290 GLY A CA 1
ATOM 2335 C C . GLY A 1 290 ? 50.188 -20.953 -33.919 1.00 40.62 290 GLY A C 1
ATOM 2336 O O . GLY A 1 290 ? 50.284 -22.175 -34.026 1.00 40.62 290 GLY A O 1
ATOM 2337 N N . THR A 1 291 ? 50.331 -20.119 -34.939 1.00 47.12 291 THR A N 1
ATOM 2338 C CA . THR A 1 291 ? 50.874 -20.490 -36.241 1.00 47.12 291 THR A CA 1
ATOM 2339 C C . THR A 1 291 ? 52.315 -20.983 -36.046 1.00 47.12 291 THR A C 1
ATOM 2341 O O . THR A 1 291 ? 53.093 -20.272 -35.405 1.00 47.12 291 THR A O 1
ATOM 2344 N N . PRO A 1 292 ? 52.720 -22.156 -36.567 1.00 42.53 292 PRO A N 1
ATOM 2345 C CA . PRO A 1 292 ? 54.123 -22.546 -36.554 1.00 42.53 292 PRO A CA 1
ATOM 2346 C C . PRO A 1 292 ? 54.876 -21.666 -37.555 1.00 42.53 292 PRO A C 1
ATOM 2348 O O . PRO A 1 292 ? 54.551 -21.654 -38.742 1.00 42.53 292 PRO A O 1
ATOM 2351 N N . LEU A 1 293 ? 55.871 -20.923 -37.077 1.00 43.53 293 LEU A N 1
ATOM 2352 C CA . LEU A 1 293 ? 56.887 -20.325 -37.936 1.00 43.53 293 LEU A CA 1
ATOM 2353 C C . LEU A 1 293 ? 57.772 -21.456 -38.467 1.00 43.53 293 LEU A C 1
ATOM 2355 O O . LEU A 1 293 ? 58.546 -22.049 -37.717 1.00 43.53 293 LEU A O 1
ATOM 2359 N N . SER A 1 294 ? 57.630 -21.755 -39.756 1.00 42.00 294 SER A N 1
ATOM 2360 C CA . SER A 1 294 ? 58.626 -22.497 -40.522 1.00 42.00 294 SER A CA 1
ATOM 2361 C C . SER A 1 294 ? 59.921 -21.690 -40.550 1.00 42.00 294 SER A C 1
ATOM 2363 O O . SER A 1 294 ? 59.932 -20.547 -41.006 1.00 42.00 294 SER A O 1
ATOM 2365 N N . ILE A 1 295 ? 60.997 -22.283 -40.041 1.00 44.47 295 ILE A N 1
ATOM 2366 C CA . ILE A 1 295 ? 62.365 -21.825 -40.263 1.00 44.47 295 ILE A CA 1
ATOM 2367 C C . ILE A 1 295 ? 62.903 -22.701 -41.390 1.00 44.47 295 ILE A C 1
ATOM 2369 O O . ILE A 1 295 ? 63.093 -23.892 -41.173 1.00 44.47 295 ILE A O 1
ATOM 2373 N N . ASP A 1 296 ? 63.125 -22.112 -42.560 1.00 45.31 296 ASP A N 1
ATOM 2374 C CA . ASP A 1 296 ? 63.951 -22.677 -43.626 1.00 45.31 296 ASP A CA 1
ATOM 2375 C C . ASP A 1 296 ? 64.746 -21.535 -44.274 1.00 45.31 296 ASP A C 1
ATOM 2377 O O . ASP A 1 296 ? 64.153 -20.529 -44.673 1.00 45.31 296 ASP A O 1
ATOM 2381 N N . GLY A 1 297 ? 66.067 -21.729 -44.396 1.00 39.97 297 GLY A N 1
ATOM 2382 C CA . GLY A 1 297 ? 66.978 -20.952 -45.252 1.00 39.97 297 GLY A CA 1
ATOM 2383 C C . GLY A 1 297 ? 67.891 -19.969 -44.542 1.00 39.97 297 GLY A C 1
ATOM 2384 O O . GLY A 1 297 ? 67.577 -18.761 -44.598 1.00 39.97 297 GLY A O 1
#

Radius of gyration: 35.15 Å; chains: 1; bounding box: 137×90×81 Å

pLDDT: mean 74.81, std 23.1, range [28.3, 97.94]

Sequence (297 aa):
MDHSMLPMEAEPPQGHAVEMPLGKHGMLGAAEGSEESLISMIHTTGPLWFTKLKLFSECEQVKLTKDSRGKYTPHYERRDIVHCKFSGVGSEYSGGHYAIVWEDNPYFEDITVIPATSQRKTEHANVFPVGKLRGLPQGCTTLLVSDLTRISRKRITSHHGKLHPAWESRICQAIAVTFEKERTLEEIVREQCGAALPENLPLFAGLRFRPSRFIGYCPDRDELAYRLWNETKEERLTMLSPKKPFSIKRKKTLMKNMFYGCEEQRAEALELYERYYGDGARREEQPPRGTPLSIDG